Protein AF-A0A2W0CCT9-F1 (afdb_monomer)

Foldseek 3Di:
DDDDDDDDDDDDDDDDDDDDDDDDPPPPPPPPPPLQAEEEEEEQPDDPVLVVLLQVLVVVVSHHYDYDYQPDDPPDPDWHAYEYEFELDDVRLVSLVVDPCPALQLHAYEYEDDQVSCQVVFQSFHLYYDPDSDSVSSNVSCVLCVLLQAPDDDQADWGRTWGKKWKALVVDIWIWIWGTDGFFWTKTFTPFFDDGPQKIWMWTDHRVADIDIFIWGWDDDDTRMTITTGPDTDDVRRVVSVVVNSVSRYTDRDPPDD

Structure (mmCIF, N/CA/C/O backbone):
data_AF-A0A2W0CCT9-F1
#
_entry.id   AF-A0A2W0CCT9-F1
#
loop_
_atom_site.group_PDB
_atom_site.id
_atom_site.type_symbol
_atom_site.label_atom_id
_atom_site.label_alt_id
_atom_site.label_comp_id
_atom_site.label_asym_id
_atom_site.label_entity_id
_atom_site.label_seq_id
_atom_site.pdbx_PDB_ins_code
_atom_site.Cartn_x
_atom_site.Cartn_y
_atom_site.Cartn_z
_atom_site.occupancy
_atom_site.B_iso_or_equiv
_atom_site.auth_seq_id
_atom_site.auth_comp_id
_atom_site.auth_asym_id
_atom_site.auth_atom_id
_atom_site.pdbx_PDB_model_num
ATOM 1 N N . MET A 1 1 ? -25.821 3.877 -100.360 1.00 41.72 1 MET A N 1
ATOM 2 C CA . MET A 1 1 ? -24.671 3.327 -101.113 1.00 41.72 1 MET A CA 1
ATOM 3 C C . MET A 1 1 ? -23.953 4.491 -101.774 1.00 41.72 1 MET A C 1
ATOM 5 O O . MET A 1 1 ? -24.643 5.348 -102.305 1.00 41.72 1 MET A O 1
ATOM 9 N N . GLY A 1 2 ? -22.617 4.510 -101.717 1.00 27.28 2 GLY A N 1
ATOM 10 C CA . GLY A 1 2 ? -21.763 5.640 -102.124 1.00 27.28 2 GLY A CA 1
ATOM 11 C C . GLY A 1 2 ? -21.651 6.691 -101.015 1.00 27.28 2 GLY A C 1
ATOM 12 O O . GLY A 1 2 ? -22.621 6.906 -100.301 1.00 27.28 2 GLY A O 1
ATOM 13 N N . THR A 1 3 ? -20.531 7.355 -100.744 1.00 28.39 3 THR A N 1
ATOM 14 C CA . THR A 1 3 ? -19.230 7.505 -101.418 1.00 28.39 3 THR A CA 1
ATOM 15 C C . THR A 1 3 ? -18.382 8.402 -100.502 1.00 28.39 3 THR A C 1
ATOM 17 O O . THR A 1 3 ? -18.964 9.314 -99.929 1.00 28.39 3 THR A O 1
ATOM 20 N N . GLN A 1 4 ? -17.048 8.213 -100.501 1.00 30.55 4 GLN A N 1
ATOM 21 C CA . GLN A 1 4 ? -16.017 9.281 -100.443 1.00 30.55 4 GLN A CA 1
ATOM 22 C C . GLN A 1 4 ? -15.969 10.200 -99.195 1.00 30.55 4 GLN A C 1
ATOM 24 O O . GLN A 1 4 ? -16.935 10.360 -98.474 1.00 30.55 4 GLN A O 1
ATOM 29 N N . SER A 1 5 ? -14.908 10.928 -98.857 1.00 31.14 5 SER A N 1
ATOM 30 C CA . SER A 1 5 ? -13.462 10.942 -99.116 1.00 31.14 5 SER A CA 1
ATOM 31 C C . SER A 1 5 ? -12.925 12.177 -98.372 1.00 31.14 5 SER A C 1
ATOM 33 O O . SER A 1 5 ? -13.652 13.155 -98.249 1.00 31.14 5 SER A O 1
ATOM 35 N N . ASN A 1 6 ? -11.639 12.155 -98.023 1.00 29.86 6 ASN A N 1
ATOM 36 C CA . ASN A 1 6 ? -10.726 13.305 -97.950 1.00 29.86 6 ASN A CA 1
ATOM 37 C C . ASN A 1 6 ? -11.008 14.476 -96.985 1.00 29.86 6 ASN A C 1
ATOM 39 O O . ASN A 1 6 ? -11.840 15.334 -97.234 1.00 29.86 6 ASN A O 1
ATOM 43 N N . GLY A 1 7 ? -10.073 14.634 -96.042 1.00 26.25 7 GLY A N 1
ATOM 44 C CA . GLY A 1 7 ? -8.970 15.575 -96.268 1.00 26.25 7 GLY A CA 1
ATOM 45 C C . GLY A 1 7 ? -9.044 16.929 -95.557 1.00 26.25 7 GLY A C 1
ATOM 46 O O . GLY A 1 7 ? -9.970 17.700 -95.760 1.00 26.25 7 GLY A O 1
ATOM 47 N N . GLY A 1 8 ? -7.950 17.263 -94.865 1.00 26.72 8 GLY A N 1
ATOM 48 C CA . GLY A 1 8 ? -7.387 18.612 -94.929 1.00 26.72 8 GLY A CA 1
ATOM 49 C C . GLY A 1 8 ? -7.412 19.466 -93.658 1.00 26.72 8 GLY A C 1
ATOM 50 O O . GLY A 1 8 ? -8.433 20.025 -93.290 1.00 26.72 8 GLY A O 1
ATOM 51 N N . SER A 1 9 ? -6.195 19.728 -93.171 1.00 29.77 9 SER A N 1
ATOM 52 C CA . SER A 1 9 ? -5.654 21.082 -92.960 1.00 29.77 9 SER A CA 1
ATOM 53 C C . SER A 1 9 ? -5.557 21.655 -91.533 1.00 29.77 9 SER A C 1
ATOM 55 O O . SER A 1 9 ? -6.524 22.086 -90.921 1.00 29.77 9 SER A O 1
ATOM 57 N N . THR A 1 10 ? -4.284 21.783 -91.131 1.00 29.81 10 THR A N 1
ATOM 58 C CA . THR A 1 10 ? -3.601 22.962 -90.552 1.00 29.81 10 THR A CA 1
ATOM 59 C C . THR A 1 10 ? -3.922 23.492 -89.148 1.00 29.81 10 THR A C 1
ATOM 61 O O . THR A 1 10 ? -4.954 24.097 -88.906 1.00 29.81 10 THR A O 1
ATOM 64 N N . ALA A 1 11 ? -2.840 23.464 -88.357 1.00 31.58 11 ALA A N 1
ATOM 65 C CA . ALA A 1 11 ? -2.217 24.593 -87.653 1.00 31.58 11 ALA A CA 1
ATOM 66 C C . ALA A 1 11 ? -2.769 25.057 -86.290 1.00 31.58 11 ALA A C 1
ATOM 68 O O . ALA A 1 11 ? -3.822 25.664 -86.190 1.00 31.58 11 ALA A O 1
ATOM 69 N N . ALA A 1 12 ? -1.882 24.874 -85.301 1.00 29.95 12 ALA A N 1
ATOM 70 C CA . ALA A 1 12 ? -1.351 25.880 -84.373 1.00 29.95 12 ALA A CA 1
ATOM 71 C C . ALA A 1 12 ? -2.287 26.596 -83.383 1.00 29.95 12 ALA A C 1
ATOM 73 O O . ALA A 1 12 ? -3.308 27.165 -83.741 1.00 29.95 12 ALA A O 1
ATOM 74 N N . GLY A 1 13 ? -1.786 26.736 -82.151 1.00 27.78 13 GLY A N 1
ATOM 75 C CA . GLY A 1 13 ? -2.093 27.901 -81.319 1.00 27.78 13 GLY A CA 1
ATOM 76 C C . GLY A 1 13 ? -2.627 27.577 -79.932 1.00 27.78 13 GLY A C 1
ATOM 77 O O . GLY A 1 13 ? -3.817 27.392 -79.728 1.00 27.78 13 GLY A O 1
ATOM 78 N N . THR A 1 14 ? -1.706 27.561 -78.979 1.00 31.95 14 THR A N 1
ATOM 79 C CA . THR A 1 14 ? -1.858 27.530 -77.521 1.00 31.95 14 THR A CA 1
ATOM 80 C C . THR A 1 14 ? -2.908 28.510 -76.975 1.00 31.95 14 THR A C 1
ATOM 82 O O . THR A 1 14 ? -2.862 29.685 -77.319 1.00 31.95 14 THR A O 1
ATOM 85 N N . SER A 1 15 ? -3.750 28.076 -76.027 1.00 30.11 15 SER A N 1
ATOM 86 C CA . SER A 1 15 ? -4.144 28.862 -74.838 1.00 30.11 15 SER A CA 1
ATOM 87 C C . SER A 1 15 ? -4.929 27.999 -73.837 1.00 30.11 15 SER A C 1
ATOM 89 O O . SER A 1 15 ? -5.525 26.989 -74.192 1.00 30.11 15 SER A O 1
ATOM 91 N N . VAL A 1 16 ? -4.852 28.376 -72.567 1.00 33.84 16 VAL A N 1
ATOM 92 C CA . VAL A 1 16 ? -4.906 27.532 -71.368 1.00 33.84 16 VAL A CA 1
ATOM 93 C C . VAL A 1 16 ? -6.216 27.709 -70.577 1.00 33.84 16 VAL A C 1
ATOM 95 O O . VAL A 1 16 ? -6.624 28.839 -70.337 1.00 33.84 16 VAL A O 1
ATOM 98 N N . GLN A 1 17 ? -6.745 26.566 -70.088 1.00 35.22 17 GLN A N 1
ATOM 99 C CA . GLN A 1 17 ? -7.669 26.320 -68.946 1.00 35.22 17 GLN A CA 1
ATOM 100 C C . GLN A 1 17 ? -9.139 26.796 -69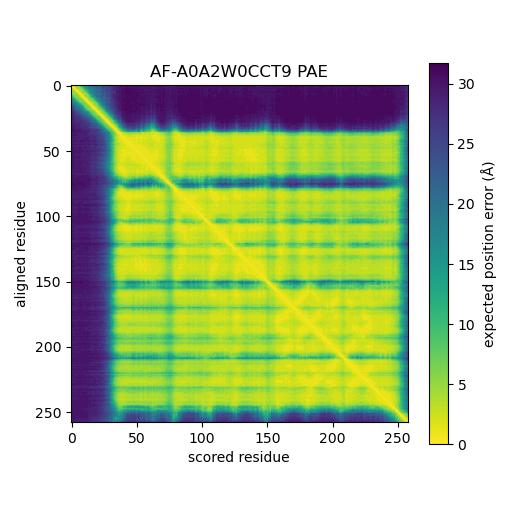.055 1.00 35.22 17 GLN A C 1
ATOM 102 O O . GLN A 1 17 ? -9.383 27.818 -69.685 1.00 35.22 17 GLN A O 1
ATOM 107 N N . PRO A 1 18 ? -10.135 26.094 -68.436 1.00 39.34 18 PRO A N 1
ATOM 108 C CA . PRO A 1 18 ? -10.059 25.544 -67.070 1.00 39.34 18 PRO A CA 1
ATOM 109 C C . PRO A 1 18 ? -10.809 24.221 -66.744 1.00 39.34 18 PRO A C 1
ATOM 111 O O . PRO A 1 18 ? -11.663 23.731 -67.473 1.00 39.34 18 PRO A O 1
ATOM 114 N N . THR A 1 19 ? -10.498 23.714 -65.541 1.00 39.53 19 THR A N 1
ATOM 115 C CA . THR A 1 19 ? -11.367 22.967 -64.601 1.00 39.53 19 THR A CA 1
ATOM 116 C C . THR A 1 19 ? -11.999 21.640 -65.038 1.00 39.53 19 THR A C 1
ATOM 118 O O . THR A 1 19 ? -13.067 21.601 -65.639 1.00 39.53 19 THR A O 1
ATOM 121 N N . GLY A 1 20 ? -11.420 20.542 -64.546 1.00 28.44 20 GLY A N 1
ATOM 122 C CA . GLY A 1 20 ? -12.058 19.229 -64.474 1.00 28.44 20 GLY A CA 1
ATOM 123 C C . GLY A 1 20 ? -11.521 18.440 -63.282 1.00 28.44 20 GLY A C 1
ATOM 124 O O . GLY A 1 20 ? -10.317 18.237 -63.169 1.00 28.44 20 GLY A O 1
ATOM 125 N N . ARG A 1 21 ? -12.429 18.060 -62.378 1.00 38.72 21 ARG A N 1
ATOM 126 C CA . ARG A 1 21 ? -12.239 17.131 -61.254 1.00 38.72 21 ARG A CA 1
ATOM 127 C C . ARG A 1 21 ? -11.438 15.892 -61.662 1.00 38.72 21 ARG A C 1
ATOM 129 O O . ARG A 1 21 ? -11.669 15.369 -62.743 1.00 38.72 21 ARG A O 1
ATOM 136 N N . ASN A 1 22 ? -10.626 15.381 -60.740 1.00 29.86 22 ASN A N 1
ATOM 137 C CA . ASN A 1 22 ? -10.545 13.943 -60.485 1.00 29.86 22 ASN A CA 1
ATOM 138 C C . ASN A 1 22 ? -10.036 13.692 -59.062 1.00 29.86 22 ASN A C 1
ATOM 140 O O . ASN A 1 22 ? -8.868 13.895 -58.740 1.00 29.86 22 ASN A O 1
ATOM 144 N N . ASP A 1 23 ? -10.988 13.325 -58.212 1.00 39.19 23 ASP A N 1
ATOM 145 C CA . ASP A 1 23 ? -10.930 12.251 -57.230 1.00 39.19 23 ASP A CA 1
ATOM 146 C C . ASP A 1 23 ? -9.535 11.734 -56.865 1.00 39.19 23 ASP A C 1
ATOM 148 O O . ASP A 1 23 ? -8.929 10.909 -57.544 1.00 39.19 23 ASP A O 1
ATOM 152 N N . THR A 1 24 ? -9.090 12.121 -55.679 1.00 33.41 24 THR A N 1
ATOM 153 C CA . THR A 1 24 ? -8.376 11.189 -54.813 1.00 33.41 24 THR A CA 1
ATOM 154 C C . THR A 1 24 ? -8.971 11.325 -53.423 1.00 33.41 24 THR A C 1
ATOM 156 O O . THR A 1 24 ? -8.669 12.247 -52.668 1.00 33.41 24 THR A O 1
ATOM 159 N N . HIS A 1 25 ? -9.865 10.386 -53.105 1.00 35.91 25 HIS A N 1
ATOM 160 C CA . HIS A 1 25 ? -10.171 9.989 -51.737 1.00 35.91 25 HIS A CA 1
ATOM 161 C C . HIS A 1 25 ? -8.862 9.571 -51.056 1.00 35.91 25 HIS A C 1
ATOM 163 O O . HIS A 1 25 ? -8.513 8.395 -51.006 1.00 35.91 25 HIS A O 1
ATOM 169 N N . SER A 1 26 ? -8.112 10.543 -50.545 1.00 33.62 26 SER A N 1
ATOM 170 C CA . SER A 1 26 ? -7.080 10.282 -49.557 1.00 33.62 26 SER A CA 1
ATOM 171 C C . SER A 1 26 ? -7.778 10.322 -48.209 1.00 33.62 26 SER A C 1
ATOM 173 O O . SER A 1 26 ? -7.896 11.366 -47.567 1.00 33.62 26 SER A O 1
ATOM 175 N N . SER A 1 27 ? -8.337 9.174 -47.830 1.00 34.44 27 SER A N 1
ATOM 176 C CA . SER A 1 27 ? -8.779 8.891 -46.471 1.00 34.44 27 SER A CA 1
ATOM 177 C C . SER A 1 27 ? -7.545 8.915 -45.574 1.00 34.44 27 SER A C 1
ATOM 179 O O . SER A 1 27 ? -6.988 7.876 -45.224 1.00 34.44 27 SER A O 1
ATOM 181 N N . ALA A 1 28 ? -7.079 10.115 -45.237 1.00 35.50 28 ALA A N 1
ATOM 182 C CA . ALA A 1 28 ? -6.165 10.313 -44.137 1.00 35.50 28 ALA A CA 1
ATOM 183 C C . ALA A 1 28 ? -6.929 9.892 -42.883 1.00 35.50 28 ALA A C 1
ATOM 185 O O . ALA A 1 28 ? -7.745 10.640 -42.344 1.00 35.50 28 ALA A O 1
ATOM 186 N N . LEU A 1 29 ? -6.699 8.649 -42.460 1.00 35.94 29 LEU A N 1
ATOM 187 C CA . LEU A 1 29 ? -6.908 8.229 -41.088 1.00 35.94 29 LEU A CA 1
ATOM 188 C C . LEU A 1 29 ? -6.152 9.241 -40.230 1.00 35.94 29 LEU A C 1
ATOM 190 O O . LEU A 1 29 ? -4.932 9.172 -40.089 1.00 35.94 29 LEU A O 1
ATOM 194 N N . ILE A 1 30 ? -6.883 10.217 -39.699 1.00 40.09 30 ILE A N 1
ATOM 195 C CA . ILE A 1 30 ? -6.450 10.980 -38.543 1.00 40.09 30 ILE A CA 1
ATOM 196 C C . ILE A 1 30 ? -6.359 9.923 -37.448 1.00 40.09 30 ILE A C 1
ATOM 198 O O . ILE A 1 30 ? -7.351 9.580 -36.812 1.00 40.09 30 ILE A O 1
ATOM 202 N N . ALA A 1 31 ? -5.182 9.314 -37.311 1.00 37.91 31 ALA A N 1
ATOM 203 C CA . ALA A 1 31 ? -4.853 8.542 -36.138 1.00 37.91 31 ALA A CA 1
ATOM 204 C C . ALA A 1 31 ? -4.967 9.531 -34.981 1.00 37.91 31 ALA A C 1
ATOM 206 O O . ALA A 1 31 ? -4.109 10.400 -34.814 1.00 37.91 31 ALA A O 1
ATOM 207 N N . GLU A 1 32 ? -6.072 9.456 -34.238 1.00 37.91 32 GLU A N 1
ATOM 208 C CA . GLU A 1 32 ? -6.166 10.089 -32.935 1.00 37.91 32 GLU A CA 1
ATOM 209 C C . GLU A 1 32 ? -4.923 9.653 -32.171 1.00 37.91 32 GLU A C 1
ATOM 211 O O . GLU A 1 32 ? -4.734 8.473 -31.861 1.00 37.91 32 GLU A O 1
ATOM 216 N N . LYS A 1 33 ? -4.017 10.603 -31.948 1.00 38.56 33 LYS A N 1
ATOM 217 C CA . LYS A 1 33 ? -2.829 10.392 -31.143 1.00 38.56 33 LYS A CA 1
ATOM 218 C C . LYS A 1 33 ? -3.345 10.164 -29.727 1.00 38.56 33 LYS A C 1
ATOM 220 O O . LYS A 1 33 ? -3.569 11.117 -28.990 1.00 38.56 33 LYS A O 1
ATOM 225 N N . LYS A 1 34 ? -3.640 8.908 -29.381 1.00 45.41 34 LYS A N 1
ATOM 226 C CA . LYS A 1 34 ? -3.945 8.526 -28.005 1.00 45.41 34 LYS A CA 1
ATOM 227 C C . LYS A 1 34 ? -2.730 8.939 -27.188 1.00 45.41 34 LYS A C 1
ATOM 229 O O . LYS A 1 34 ? -1.640 8.403 -27.397 1.00 45.41 34 LYS A O 1
ATOM 234 N N . ASP A 1 35 ? -2.906 9.922 -26.315 1.00 60.22 35 ASP A N 1
ATOM 235 C CA . ASP A 1 35 ? -1.921 10.239 -25.292 1.00 60.22 35 ASP A CA 1
ATOM 236 C C . ASP A 1 35 ? -1.803 9.005 -24.399 1.00 60.22 35 ASP A C 1
ATOM 238 O O . ASP A 1 35 ? -2.659 8.726 -23.560 1.00 60.22 35 ASP A O 1
ATOM 242 N N . HIS A 1 36 ? -0.770 8.204 -24.649 1.00 66.56 36 HIS A N 1
ATOM 243 C CA . HIS A 1 36 ? -0.440 7.072 -23.802 1.00 66.56 36 HIS A CA 1
ATOM 244 C C . HIS A 1 36 ? 0.368 7.609 -22.629 1.00 66.56 36 HIS A C 1
ATOM 246 O O . HIS A 1 36 ? 1.415 8.235 -22.816 1.00 66.56 36 HIS A O 1
ATOM 252 N N . GLN A 1 37 ? -0.103 7.345 -21.413 1.00 79.75 37 GLN A N 1
ATOM 253 C CA . GLN A 1 37 ? 0.709 7.570 -20.227 1.00 79.75 37 GLN A CA 1
ATOM 254 C C . GLN A 1 37 ? 1.931 6.649 -20.300 1.00 79.75 37 GLN A C 1
ATOM 256 O O . GLN A 1 37 ? 1.802 5.465 -20.612 1.00 79.75 37 GLN A O 1
ATOM 261 N N . GLN A 1 38 ? 3.116 7.190 -20.026 1.00 85.88 38 GLN A N 1
ATOM 262 C CA . GLN A 1 38 ? 4.355 6.417 -20.020 1.00 85.88 38 GLN A CA 1
ATOM 263 C C . GLN A 1 38 ? 4.763 6.076 -18.589 1.00 85.88 38 GLN A C 1
ATOM 265 O O . GLN A 1 38 ? 4.704 6.919 -17.688 1.00 85.88 38 GLN A O 1
ATOM 270 N N . LEU A 1 39 ? 5.199 4.836 -18.388 1.00 89.12 39 LEU A N 1
ATOM 271 C CA . LEU A 1 39 ? 5.645 4.314 -17.105 1.00 89.12 39 LEU A CA 1
ATOM 272 C C . LEU A 1 39 ? 7.009 3.646 -17.265 1.00 89.12 39 LEU A C 1
ATOM 274 O O . LEU A 1 39 ? 7.214 2.801 -18.132 1.00 89.12 39 LEU A O 1
ATOM 278 N N . LYS A 1 40 ? 7.950 4.024 -16.403 1.00 91.31 40 LYS A N 1
ATOM 279 C CA . LYS A 1 40 ? 9.278 3.419 -16.323 1.00 91.31 40 LYS A CA 1
ATOM 280 C C . LYS A 1 40 ? 9.297 2.402 -15.199 1.00 91.31 40 LYS A C 1
ATOM 282 O O . LYS A 1 40 ? 9.135 2.777 -14.040 1.00 91.31 40 LYS A O 1
ATOM 287 N N . LEU A 1 41 ? 9.453 1.129 -15.547 1.00 94.19 41 LEU A N 1
ATOM 288 C CA . LEU A 1 41 ? 9.426 0.013 -14.611 1.00 94.19 41 LEU A CA 1
ATOM 289 C C . LEU A 1 41 ? 10.837 -0.505 -14.358 1.00 94.19 41 LEU A C 1
ATOM 291 O O . LEU A 1 41 ? 11.536 -0.908 -15.282 1.00 94.19 41 LEU A O 1
ATOM 295 N N . VAL A 1 42 ? 11.223 -0.567 -13.090 1.00 94.94 42 VAL A N 1
ATOM 296 C CA . VAL A 1 42 ? 12.516 -1.117 -12.670 1.00 94.94 42 VAL A CA 1
ATOM 297 C C . VAL A 1 42 ? 12.277 -2.340 -11.802 1.00 94.94 42 VAL A C 1
ATOM 299 O O . VAL A 1 42 ? 11.519 -2.279 -10.834 1.00 94.94 42 VAL A O 1
ATOM 302 N N . GLY A 1 43 ? 12.943 -3.443 -12.129 1.00 96.31 43 GLY A N 1
ATOM 303 C CA . GLY A 1 43 ? 12.988 -4.631 -11.282 1.00 96.31 43 GLY A CA 1
ATOM 304 C C . GLY A 1 43 ? 14.254 -4.667 -10.440 1.00 96.31 43 GLY A C 1
ATOM 305 O O . GLY A 1 43 ? 15.348 -4.616 -10.996 1.00 96.31 43 GLY A O 1
ATOM 306 N N . ILE A 1 44 ? 14.125 -4.788 -9.120 1.00 96.12 44 ILE A N 1
ATOM 307 C CA . ILE A 1 44 ? 15.260 -4.978 -8.208 1.00 96.12 44 ILE A CA 1
ATOM 308 C C . ILE A 1 44 ? 15.170 -6.378 -7.617 1.00 96.12 44 ILE A C 1
ATOM 310 O O . ILE A 1 44 ? 14.278 -6.648 -6.811 1.00 96.12 44 ILE A O 1
ATOM 314 N N . ASP A 1 45 ? 16.109 -7.237 -8.019 1.00 95.75 45 ASP A N 1
ATOM 315 C CA . ASP A 1 45 ? 16.116 -8.662 -7.663 1.00 95.75 45 ASP A CA 1
ATOM 316 C C . ASP A 1 45 ? 14.828 -9.383 -8.110 1.00 95.75 45 ASP A C 1
ATOM 318 O O . ASP A 1 45 ? 14.278 -10.233 -7.418 1.00 95.75 45 ASP A O 1
ATOM 322 N N . ILE A 1 46 ? 14.315 -8.987 -9.280 1.00 96.62 46 ILE A N 1
ATOM 323 C CA . ILE A 1 46 ? 13.112 -9.537 -9.909 1.00 96.62 46 ILE A CA 1
ATOM 324 C C . ILE A 1 46 ? 13.484 -10.116 -11.271 1.00 96.62 46 ILE A C 1
ATOM 326 O O . ILE A 1 46 ? 14.212 -9.492 -12.046 1.00 96.62 46 ILE A O 1
ATOM 330 N N . ALA A 1 47 ? 12.957 -11.301 -11.573 1.00 95.69 47 ALA A N 1
ATOM 331 C CA . ALA A 1 47 ? 13.186 -11.974 -12.841 1.00 95.69 47 ALA A CA 1
ATOM 332 C C . ALA A 1 47 ? 12.564 -11.205 -14.027 1.00 95.69 47 ALA A C 1
ATOM 334 O O . ALA A 1 47 ? 11.518 -10.560 -13.918 1.00 95.69 47 ALA A O 1
ATOM 335 N N . ALA A 1 48 ? 13.234 -11.245 -15.182 1.00 95.56 48 ALA A N 1
ATOM 336 C CA . ALA A 1 48 ? 12.858 -10.440 -16.346 1.00 95.56 48 ALA A CA 1
ATOM 337 C C . ALA A 1 48 ? 11.493 -10.828 -16.945 1.00 95.56 48 ALA A C 1
ATOM 339 O O . ALA A 1 48 ? 10.796 -9.982 -17.498 1.00 95.56 48 ALA A O 1
ATOM 340 N N . ASP A 1 49 ? 11.107 -12.097 -16.840 1.00 96.62 49 ASP A N 1
ATOM 341 C CA . ASP A 1 49 ? 9.792 -12.611 -17.226 1.00 96.62 49 ASP A CA 1
ATOM 342 C C . ASP A 1 49 ? 8.662 -11.991 -16.393 1.00 96.62 49 ASP A C 1
ATOM 344 O O . ASP A 1 49 ? 7.680 -11.515 -16.961 1.00 96.62 49 ASP A O 1
ATOM 348 N N . VAL A 1 50 ? 8.838 -11.876 -15.075 1.00 97.12 50 VAL A N 1
ATOM 349 C CA . VAL A 1 50 ? 7.890 -11.192 -14.183 1.00 97.12 50 VAL A CA 1
ATOM 350 C C . VAL A 1 50 ? 7.712 -9.728 -14.595 1.00 97.12 50 VAL A C 1
ATOM 352 O O . VAL A 1 50 ? 6.584 -9.241 -14.670 1.00 97.12 50 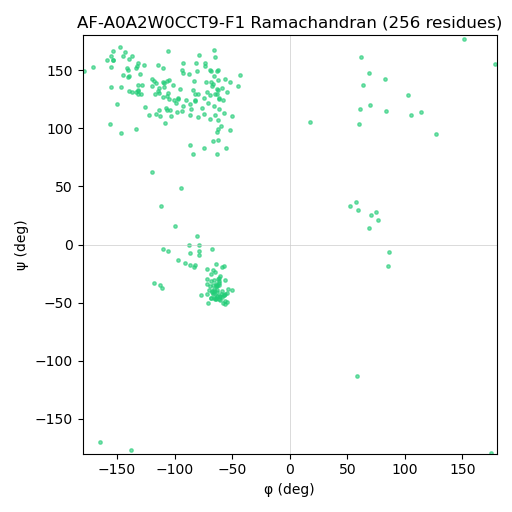VAL A O 1
ATOM 355 N N . LEU A 1 51 ? 8.797 -9.025 -14.938 1.00 97.56 51 LEU A N 1
ATOM 356 C CA . LEU A 1 51 ? 8.716 -7.635 -15.411 1.00 97.56 51 LEU A CA 1
ATOM 357 C C . LEU A 1 51 ? 7.958 -7.506 -16.740 1.00 97.56 51 LEU A C 1
ATOM 359 O O . LEU A 1 51 ? 7.218 -6.540 -16.925 1.00 97.56 51 LEU A O 1
ATOM 363 N N . ARG A 1 52 ? 8.084 -8.484 -17.646 1.00 97.12 52 ARG A N 1
ATOM 364 C CA . ARG A 1 52 ? 7.294 -8.524 -18.890 1.00 97.12 52 ARG A CA 1
ATOM 365 C C . ARG A 1 52 ? 5.805 -8.737 -18.622 1.00 97.12 52 ARG A C 1
ATOM 367 O O . ARG A 1 52 ? 4.983 -8.160 -19.332 1.00 97.12 52 ARG A O 1
ATOM 374 N N . ILE A 1 53 ? 5.452 -9.513 -17.595 1.00 97.38 53 ILE A N 1
ATOM 375 C CA . ILE A 1 53 ? 4.054 -9.674 -17.167 1.00 97.38 53 ILE A CA 1
ATOM 376 C C . ILE A 1 53 ? 3.511 -8.343 -16.633 1.00 97.38 53 ILE A C 1
ATOM 378 O O . ILE A 1 53 ? 2.435 -7.919 -17.048 1.00 97.38 53 ILE A O 1
ATOM 382 N N . PHE A 1 54 ? 4.268 -7.638 -15.783 1.00 97.38 54 PHE A N 1
ATOM 383 C CA . PHE A 1 54 ? 3.901 -6.283 -15.348 1.00 97.38 54 PHE A CA 1
ATOM 384 C C . PHE A 1 54 ? 3.674 -5.344 -16.537 1.00 97.38 54 PHE A C 1
ATOM 386 O O . PHE A 1 54 ? 2.631 -4.694 -16.593 1.00 97.38 54 PHE A O 1
ATOM 393 N N . ALA A 1 55 ? 4.612 -5.302 -17.489 1.00 95.88 55 ALA A N 1
ATOM 394 C CA . ALA A 1 55 ? 4.495 -4.475 -18.689 1.00 95.88 55 ALA A CA 1
ATOM 395 C C . ALA A 1 55 ? 3.213 -4.790 -19.474 1.00 95.88 55 ALA A C 1
ATOM 397 O O . ALA A 1 55 ? 2.396 -3.900 -19.694 1.00 95.88 55 ALA A O 1
ATOM 398 N N . SER A 1 56 ? 2.974 -6.071 -19.767 1.00 95.44 56 SER A N 1
ATOM 399 C CA . SER A 1 56 ? 1.783 -6.527 -20.495 1.00 95.44 56 SER A CA 1
ATOM 400 C C . SER A 1 56 ? 0.480 -6.142 -19.779 1.00 95.44 56 SER A C 1
ATOM 402 O O . SER A 1 56 ? -0.491 -5.723 -20.410 1.00 95.44 56 SER A O 1
ATOM 404 N N . CYS A 1 57 ? 0.436 -6.249 -18.447 1.00 95.56 57 CYS A N 1
ATOM 405 C CA . CYS A 1 57 ? -0.740 -5.872 -17.661 1.00 95.56 57 CYS A CA 1
ATOM 406 C C . CYS A 1 57 ? -0.989 -4.352 -17.640 1.00 95.56 57 CYS A C 1
ATOM 408 O O . CYS A 1 57 ? -2.145 -3.928 -17.658 1.00 95.56 57 CYS A O 1
ATOM 410 N N . PHE A 1 58 ? 0.059 -3.524 -17.626 1.00 93.25 58 PHE A N 1
ATOM 411 C CA . PHE A 1 58 ? -0.071 -2.067 -17.751 1.00 93.25 58 PHE A CA 1
ATOM 412 C C . PHE A 1 58 ? -0.498 -1.639 -19.162 1.00 93.25 58 PHE A C 1
ATOM 414 O O . PHE A 1 58 ? -1.352 -0.764 -19.305 1.00 93.25 58 PHE A O 1
ATOM 421 N N . GLU A 1 59 ? 0.023 -2.286 -20.203 1.00 91.62 59 GLU A N 1
ATOM 422 C CA . GLU A 1 59 ? -0.319 -1.990 -21.600 1.00 91.62 59 GLU A CA 1
ATOM 423 C C . GLU A 1 59 ? -1.800 -2.249 -21.903 1.00 91.62 59 GLU A C 1
ATOM 425 O O . GLU A 1 59 ? -2.432 -1.460 -22.605 1.00 91.62 59 GLU A O 1
ATOM 430 N N . ARG A 1 60 ? -2.413 -3.266 -21.276 1.00 90.56 60 ARG A N 1
ATOM 431 C CA . ARG A 1 60 ? -3.877 -3.486 -21.319 1.00 90.56 60 ARG A CA 1
ATOM 432 C C . ARG A 1 60 ? -4.686 -2.302 -20.777 1.00 90.56 60 ARG A C 1
ATOM 434 O O . ARG A 1 60 ? -5.871 -2.178 -21.078 1.00 90.56 60 ARG A O 1
ATOM 441 N N . ARG A 1 61 ? -4.057 -1.421 -19.994 1.00 85.12 61 ARG A N 1
ATOM 442 C CA . ARG A 1 61 ? -4.625 -0.166 -19.478 1.00 85.12 61 ARG A CA 1
ATOM 443 C C . ARG A 1 61 ? -4.189 1.066 -20.285 1.00 85.12 61 ARG A C 1
ATOM 445 O O . ARG A 1 61 ? -4.388 2.183 -19.821 1.00 85.12 61 ARG A O 1
ATOM 452 N N . ASN A 1 62 ? -3.650 0.878 -21.493 1.00 87.06 62 ASN A N 1
ATOM 453 C CA . ASN A 1 62 ? -3.096 1.924 -22.364 1.00 87.06 62 ASN A CA 1
ATOM 454 C C . ASN A 1 62 ? -1.931 2.710 -21.728 1.00 87.06 62 ASN A C 1
ATOM 456 O O . ASN A 1 62 ? -1.729 3.885 -22.039 1.00 87.06 62 ASN A O 1
ATOM 460 N N . ILE A 1 63 ? -1.167 2.069 -20.837 1.00 88.31 63 ILE A N 1
ATOM 461 C CA . ILE A 1 63 ? 0.049 2.636 -20.249 1.00 88.31 63 ILE A CA 1
ATOM 462 C C . ILE A 1 63 ? 1.245 1.978 -20.932 1.00 88.31 63 ILE A C 1
ATOM 464 O O . ILE A 1 63 ? 1.440 0.771 -20.807 1.00 88.31 63 ILE A O 1
ATOM 468 N N . LEU A 1 64 ? 2.043 2.767 -21.649 1.00 89.88 64 LEU A N 1
ATOM 469 C CA . LEU A 1 64 ? 3.256 2.278 -22.300 1.00 89.88 64 LEU A CA 1
ATOM 470 C C . LEU A 1 64 ? 4.343 2.061 -21.246 1.00 89.88 64 LEU A C 1
ATOM 472 O O . LEU A 1 64 ? 4.671 2.989 -20.502 1.00 89.88 64 LEU A O 1
ATOM 476 N N . VAL A 1 65 ? 4.920 0.859 -21.200 1.00 91.44 65 VAL A N 1
ATOM 477 C CA . VAL A 1 65 ? 5.941 0.511 -20.208 1.00 91.44 65 VAL A CA 1
ATOM 478 C C . VAL A 1 65 ? 7.327 0.438 -20.831 1.00 91.44 65 VAL A C 1
ATOM 480 O O . VAL A 1 65 ? 7.566 -0.292 -21.787 1.00 91.44 65 VAL A O 1
ATOM 483 N N . MET A 1 66 ? 8.271 1.157 -20.232 1.00 91.75 66 MET A N 1
ATOM 484 C CA . MET A 1 66 ? 9.699 1.031 -20.508 1.00 91.75 66 MET A CA 1
ATOM 485 C C . MET A 1 66 ? 10.364 0.324 -19.331 1.00 91.75 66 MET A C 1
ATOM 487 O O . MET A 1 66 ? 10.364 0.847 -18.217 1.00 91.75 66 MET A O 1
ATOM 491 N N . ILE A 1 67 ? 10.912 -0.869 -19.562 1.00 93.19 67 ILE A N 1
ATOM 492 C CA . ILE A 1 67 ? 11.668 -1.594 -18.536 1.00 93.19 67 ILE A CA 1
ATOM 493 C C . ILE A 1 67 ? 13.101 -1.053 -18.513 1.00 93.19 67 ILE A C 1
ATOM 495 O O . ILE A 1 67 ? 13.782 -1.076 -19.535 1.00 93.19 67 ILE A O 1
ATOM 499 N N . GLU A 1 68 ? 13.555 -0.598 -17.349 1.00 90.44 68 GLU A N 1
ATOM 500 C CA . GLU A 1 68 ? 14.897 -0.046 -17.132 1.00 90.44 68 GLU A CA 1
ATOM 501 C C . GLU A 1 68 ? 15.710 -0.934 -16.187 1.00 90.44 68 GLU A C 1
ATOM 503 O O . GLU A 1 68 ? 15.159 -1.640 -15.330 1.00 90.44 68 GLU A O 1
ATOM 508 N N . ARG A 1 69 ? 17.040 -0.877 -16.303 1.00 86.94 69 ARG A N 1
ATOM 509 C CA . ARG A 1 69 ? 17.913 -1.562 -15.347 1.00 86.94 69 ARG A CA 1
ATOM 510 C C . ARG A 1 69 ? 18.071 -0.728 -14.069 1.00 86.94 69 ARG A C 1
ATOM 512 O O . ARG A 1 69 ? 18.052 0.505 -14.112 1.00 86.94 69 ARG A O 1
ATOM 519 N N . PRO A 1 70 ? 18.264 -1.371 -12.905 1.00 82.19 70 PRO A N 1
ATOM 520 C CA . PRO A 1 70 ? 18.633 -0.662 -11.684 1.00 82.19 70 PRO A CA 1
ATOM 521 C C . PRO A 1 70 ? 19.884 0.201 -11.889 1.00 82.19 70 PRO A C 1
ATOM 523 O O . PRO A 1 70 ? 20.889 -0.278 -12.403 1.00 82.19 70 PRO A O 1
ATOM 526 N N . GLY A 1 71 ? 19.826 1.463 -11.461 1.00 71.62 71 GLY A N 1
ATOM 527 C CA . GLY A 1 71 ? 20.951 2.400 -11.559 1.00 71.62 71 GLY A CA 1
ATOM 528 C C . GLY A 1 71 ? 21.064 3.151 -12.888 1.00 71.62 71 GLY A C 1
ATOM 529 O O . GLY A 1 71 ? 21.863 4.078 -12.971 1.00 71.62 71 GLY A O 1
ATOM 530 N N . GLU A 1 72 ? 20.252 2.824 -13.896 1.00 71.00 72 GLU A N 1
ATOM 531 C CA . GLU A 1 72 ? 20.113 3.684 -15.072 1.00 71.00 72 GLU A CA 1
ATOM 532 C C . GLU A 1 72 ? 19.341 4.949 -14.675 1.00 71.00 72 GLU A C 1
ATOM 534 O O . GLU A 1 72 ? 18.214 4.881 -14.169 1.00 71.00 72 GLU A O 1
ATOM 539 N N . GLU A 1 73 ? 19.964 6.113 -14.873 1.00 63.34 73 GLU A N 1
ATOM 540 C CA . GLU A 1 73 ? 19.242 7.376 -14.800 1.00 63.34 73 GLU A CA 1
ATOM 541 C C . GLU A 1 73 ? 18.357 7.529 -16.042 1.00 63.34 73 GLU A C 1
ATOM 543 O O . GLU A 1 73 ? 18.770 7.182 -17.154 1.00 63.34 73 GLU A O 1
ATOM 548 N N . PRO A 1 74 ? 17.130 8.044 -15.881 1.00 59.50 74 PRO A N 1
ATOM 549 C CA . PRO A 1 74 ? 16.217 8.207 -16.995 1.00 59.50 74 PRO A CA 1
ATOM 550 C C . PRO A 1 74 ? 16.810 9.179 -18.029 1.00 59.50 74 PRO A C 1
ATOM 552 O O . PRO A 1 74 ? 16.802 10.386 -17.829 1.00 59.50 74 PRO A O 1
ATOM 555 N N . GLN A 1 75 ? 17.260 8.653 -19.172 1.00 53.78 75 GLN A N 1
ATOM 556 C CA . GLN A 1 75 ? 17.868 9.429 -20.270 1.00 53.78 75 GLN A CA 1
ATOM 557 C C . GLN A 1 75 ? 16.894 10.382 -20.997 1.00 53.78 75 GLN A C 1
ATOM 559 O O . GLN A 1 75 ? 17.303 11.107 -21.900 1.00 53.78 75 GLN A O 1
ATOM 564 N N . GLN A 1 76 ? 15.601 10.378 -20.653 1.00 54.00 76 GLN A N 1
ATOM 565 C CA . GLN A 1 76 ? 14.570 11.130 -21.372 1.00 54.00 76 GLN A CA 1
ATOM 566 C C . GLN A 1 76 ? 14.028 12.308 -20.560 1.00 54.00 76 GLN A C 1
ATOM 568 O O . GLN A 1 76 ? 13.500 12.126 -19.463 1.00 54.00 76 GLN A O 1
ATOM 573 N N . ASN A 1 77 ? 14.060 13.489 -21.185 1.00 50.78 77 ASN A N 1
ATOM 574 C CA . ASN A 1 77 ? 13.271 14.661 -20.813 1.00 50.78 77 ASN A CA 1
ATOM 575 C C . ASN A 1 77 ? 11.809 14.435 -21.239 1.00 50.78 77 ASN A C 1
ATOM 577 O O . ASN A 1 77 ? 11.396 14.842 -22.322 1.00 50.78 77 ASN A O 1
ATOM 581 N N . GLY A 1 78 ? 11.040 13.738 -20.408 1.00 56.31 78 GLY A N 1
ATOM 582 C CA . GLY A 1 78 ? 9.604 13.534 -20.584 1.00 56.31 78 GLY A CA 1
ATOM 583 C C . GLY A 1 78 ? 8.941 13.245 -19.242 1.00 56.31 78 GLY A C 1
ATOM 584 O O . GLY A 1 78 ? 9.592 12.751 -18.322 1.00 56.31 78 GLY A O 1
ATOM 585 N N . GLU A 1 79 ? 7.658 13.569 -19.106 1.00 67.19 79 GLU A N 1
ATOM 586 C CA . GLU A 1 79 ? 6.910 13.254 -17.892 1.00 67.19 79 GLU A CA 1
ATOM 587 C C . GLU A 1 79 ? 6.481 11.776 -17.899 1.00 67.19 79 GLU A C 1
ATOM 589 O O . GLU A 1 79 ? 5.627 11.365 -18.684 1.00 67.19 79 GLU A O 1
ATOM 594 N N . PHE A 1 80 ? 7.087 10.960 -17.034 1.00 78.31 80 PHE A N 1
ATOM 595 C CA . PHE A 1 80 ? 6.767 9.538 -16.865 1.00 78.31 80 PHE A CA 1
ATOM 596 C C . PHE A 1 80 ? 6.460 9.212 -15.403 1.00 78.31 80 PHE A C 1
ATOM 598 O O . PHE A 1 80 ? 6.974 9.843 -14.477 1.00 78.31 80 PHE A O 1
ATOM 605 N N . VAL A 1 81 ? 5.672 8.160 -15.184 1.00 84.50 81 VAL A N 1
ATOM 606 C CA . VAL A 1 81 ? 5.517 7.564 -13.852 1.00 84.50 81 VAL A CA 1
ATOM 607 C C . VAL A 1 81 ? 6.722 6.668 -13.579 1.00 84.50 81 VAL A C 1
ATOM 609 O O . VAL A 1 81 ? 7.031 5.792 -14.384 1.00 84.50 81 VAL A O 1
ATOM 612 N N . SER A 1 82 ? 7.383 6.828 -12.433 1.00 89.50 82 SER A N 1
ATOM 613 C CA . SER A 1 82 ? 8.354 5.831 -11.965 1.00 89.50 82 SER A CA 1
ATOM 614 C C . SER A 1 82 ? 7.631 4.691 -11.252 1.00 89.50 82 SER A C 1
ATOM 616 O O . SER A 1 82 ? 6.844 4.936 -10.339 1.00 89.50 82 SER A O 1
ATOM 618 N N . ALA A 1 83 ? 7.923 3.449 -11.623 1.00 93.56 83 ALA A N 1
ATOM 619 C CA . ALA A 1 83 ? 7.430 2.256 -10.952 1.00 93.56 83 ALA A CA 1
ATOM 620 C C . ALA A 1 83 ? 8.571 1.284 -10.632 1.00 93.56 83 ALA A C 1
ATOM 622 O O . ALA A 1 83 ? 9.533 1.152 -11.388 1.00 93.56 83 ALA A O 1
ATOM 623 N N . CYS A 1 84 ? 8.452 0.572 -9.517 1.00 95.44 84 CYS A N 1
ATOM 624 C CA . CYS A 1 84 ? 9.408 -0.442 -9.106 1.00 95.44 84 CYS A CA 1
ATOM 625 C C . CYS A 1 84 ? 8.698 -1.727 -8.696 1.00 95.44 84 CYS A C 1
ATOM 627 O O . CYS A 1 84 ? 7.768 -1.691 -7.892 1.00 95.44 84 CYS A O 1
ATOM 629 N N . ALA A 1 85 ? 9.177 -2.854 -9.212 1.00 97.25 85 ALA A N 1
ATOM 630 C CA . ALA A 1 85 ? 8.962 -4.162 -8.616 1.00 97.25 85 ALA A CA 1
ATOM 631 C C . ALA A 1 85 ? 10.220 -4.523 -7.815 1.00 97.25 85 ALA A C 1
ATOM 633 O O . ALA A 1 85 ? 11.323 -4.546 -8.363 1.00 97.25 85 ALA A O 1
ATOM 634 N N . VAL A 1 86 ? 10.071 -4.772 -6.517 1.00 96.62 86 VAL A N 1
ATOM 635 C CA . VAL A 1 86 ? 11.199 -4.995 -5.601 1.00 96.62 86 VAL A CA 1
ATOM 636 C C . VAL A 1 86 ? 10.965 -6.239 -4.757 1.00 96.62 86 VAL A C 1
ATOM 638 O O . VAL A 1 86 ? 9.914 -6.383 -4.129 1.00 96.62 86 VAL A O 1
ATOM 641 N N . ALA A 1 87 ? 11.952 -7.134 -4.716 1.00 97.00 87 ALA A N 1
ATOM 642 C CA . ALA A 1 87 ? 11.920 -8.263 -3.796 1.00 97.00 87 ALA A CA 1
ATOM 643 C C . ALA A 1 87 ? 12.044 -7.770 -2.345 1.00 97.00 87 ALA A C 1
ATOM 645 O O . ALA A 1 87 ? 12.873 -6.916 -2.027 1.00 97.00 87 ALA A O 1
ATOM 646 N N . ILE A 1 88 ? 11.243 -8.311 -1.428 1.00 96.06 88 ILE A N 1
ATOM 647 C CA . ILE A 1 88 ? 11.302 -7.926 -0.013 1.00 96.06 88 ILE A CA 1
ATOM 648 C C . ILE A 1 88 ? 12.402 -8.726 0.695 1.00 96.06 88 ILE A C 1
ATOM 650 O O . ILE A 1 88 ? 12.157 -9.695 1.415 1.00 96.06 88 ILE A O 1
ATOM 654 N N . ASN A 1 89 ? 13.643 -8.302 0.472 1.00 95.19 89 ASN A N 1
ATOM 655 C CA . ASN A 1 89 ? 14.837 -8.796 1.150 1.00 95.19 89 ASN A CA 1
ATOM 656 C C . ASN A 1 89 ? 15.837 -7.654 1.400 1.00 95.19 89 ASN A C 1
ATOM 658 O O . ASN A 1 89 ? 15.707 -6.567 0.838 1.00 95.19 89 ASN A O 1
ATOM 662 N N . SER A 1 90 ? 16.835 -7.887 2.258 1.00 93.94 90 SER A N 1
ATOM 663 C CA . SER A 1 90 ? 17.766 -6.842 2.708 1.00 93.94 90 SER A CA 1
ATOM 664 C C . SER A 1 90 ? 18.502 -6.143 1.563 1.00 93.94 90 SER A C 1
ATOM 666 O O . SER A 1 90 ? 18.607 -4.917 1.573 1.00 93.94 90 SER A O 1
ATOM 668 N N . ASN A 1 91 ? 18.986 -6.902 0.576 1.00 93.50 91 ASN A N 1
ATOM 669 C CA . ASN A 1 91 ? 19.795 -6.367 -0.521 1.00 93.50 91 ASN A CA 1
ATOM 670 C C . ASN A 1 91 ? 18.937 -5.529 -1.471 1.00 93.50 91 ASN A C 1
ATOM 672 O O . ASN A 1 91 ? 19.255 -4.372 -1.740 1.00 93.50 91 ASN A O 1
ATOM 676 N N . ALA A 1 92 ? 17.804 -6.079 -1.909 1.00 94.56 92 ALA A N 1
ATOM 677 C CA . ALA A 1 92 ? 16.886 -5.398 -2.810 1.00 94.56 92 ALA A CA 1
ATOM 678 C C . ALA A 1 92 ? 16.285 -4.134 -2.173 1.00 94.56 92 ALA A C 1
ATOM 680 O O . ALA A 1 92 ? 16.225 -3.083 -2.811 1.00 94.56 92 ALA A O 1
ATOM 681 N N . VAL A 1 93 ? 15.923 -4.186 -0.886 1.00 93.69 93 VAL A N 1
ATOM 682 C CA . VAL A 1 93 ? 15.428 -3.013 -0.148 1.00 93.69 93 VAL A CA 1
ATOM 683 C C . VAL A 1 93 ? 16.509 -1.939 0.004 1.00 93.69 93 VAL A C 1
ATOM 685 O O . VAL A 1 93 ? 16.193 -0.752 -0.093 1.00 93.69 93 VAL A O 1
ATOM 688 N N . ALA A 1 94 ? 17.771 -2.313 0.229 1.00 92.19 94 ALA A N 1
ATOM 689 C CA . ALA A 1 94 ? 18.870 -1.351 0.297 1.00 92.19 94 ALA A CA 1
ATOM 690 C C . ALA A 1 94 ? 19.073 -0.635 -1.050 1.00 92.19 94 ALA A C 1
ATOM 692 O O . ALA A 1 94 ? 19.115 0.595 -1.082 1.00 92.19 94 ALA A O 1
ATOM 693 N N . SER A 1 95 ? 19.104 -1.386 -2.156 1.00 92.31 95 SER A N 1
ATOM 694 C CA . SER A 1 95 ? 19.183 -0.826 -3.512 1.00 92.31 95 SER A CA 1
ATOM 695 C C . SER A 1 95 ? 17.964 0.020 -3.878 1.00 92.31 95 SER A C 1
ATOM 697 O O . SER A 1 95 ? 18.098 1.027 -4.560 1.00 92.31 95 SER A O 1
ATOM 699 N N . PHE A 1 96 ? 16.768 -0.347 -3.418 1.00 91.88 96 PHE A N 1
ATOM 700 C CA . PHE A 1 96 ? 15.565 0.456 -3.629 1.00 91.88 96 PHE A CA 1
ATOM 701 C C . PHE A 1 96 ? 15.651 1.806 -2.907 1.00 91.88 96 PHE A C 1
ATOM 703 O O . PHE A 1 96 ? 15.385 2.851 -3.498 1.00 91.88 96 PHE A O 1
ATOM 710 N N . LYS A 1 97 ? 16.070 1.803 -1.635 1.00 89.12 97 LYS A N 1
ATOM 711 C CA . LYS A 1 97 ? 16.180 3.024 -0.822 1.00 89.12 97 LYS A CA 1
ATOM 712 C C . LYS A 1 97 ? 17.230 4.007 -1.338 1.00 89.12 97 LYS A C 1
ATOM 714 O O . LYS A 1 97 ? 17.115 5.193 -1.040 1.00 89.12 97 LYS A O 1
ATOM 719 N N . SER A 1 98 ? 18.231 3.547 -2.089 1.00 88.94 98 SER A N 1
ATOM 720 C CA . SER A 1 98 ? 19.230 4.434 -2.691 1.00 88.94 98 SER A CA 1
ATOM 721 C C . SER A 1 98 ? 18.736 5.147 -3.953 1.00 88.94 98 SER A C 1
ATOM 723 O O . SER A 1 98 ? 19.414 6.058 -4.415 1.00 88.94 98 SER A O 1
ATOM 725 N N . MET A 1 99 ? 17.565 4.790 -4.502 1.00 86.81 99 MET A N 1
ATOM 726 C CA . MET A 1 99 ? 17.019 5.405 -5.716 1.00 86.81 99 MET A CA 1
ATOM 727 C C . MET A 1 99 ? 16.199 6.673 -5.403 1.00 86.81 99 MET A C 1
ATOM 729 O O . MET A 1 99 ? 15.074 6.571 -4.898 1.00 86.81 99 MET A O 1
ATOM 733 N N . PRO A 1 100 ? 16.664 7.882 -5.782 1.00 83.19 100 PRO A N 1
ATOM 734 C CA . PRO A 1 100 ? 15.991 9.132 -5.412 1.00 83.19 100 PRO A CA 1
ATOM 735 C C . PRO A 1 100 ? 14.560 9.255 -5.953 1.00 83.19 100 PRO A C 1
ATOM 737 O O . PRO A 1 100 ? 13.698 9.835 -5.288 1.00 83.19 100 P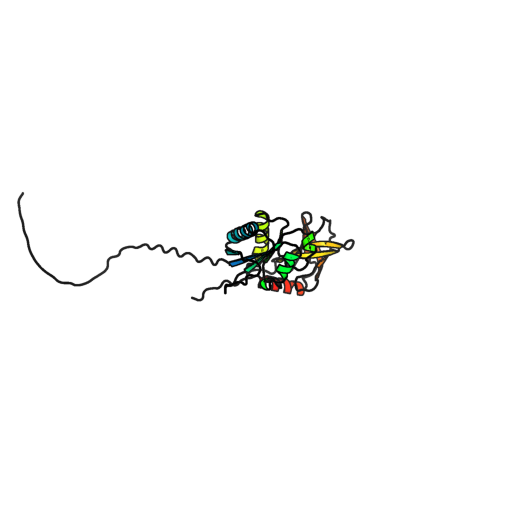RO A O 1
ATOM 740 N N . ARG A 1 101 ? 14.278 8.671 -7.127 1.00 81.56 101 ARG A N 1
ATOM 741 C CA . ARG A 1 101 ? 12.954 8.692 -7.780 1.00 81.56 101 ARG A CA 1
ATOM 742 C C . ARG A 1 101 ? 11.844 7.969 -7.008 1.00 81.56 101 ARG A C 1
ATOM 744 O O . ARG A 1 101 ? 10.677 8.219 -7.273 1.00 81.56 101 ARG A O 1
ATOM 751 N N . PHE A 1 102 ? 12.190 7.119 -6.040 1.00 84.06 102 PHE A N 1
ATOM 752 C CA . PHE A 1 102 ? 11.219 6.439 -5.171 1.00 84.06 102 PHE A CA 1
ATOM 753 C C . PHE A 1 102 ? 11.175 7.016 -3.751 1.00 84.06 102 PHE A C 1
ATOM 755 O O . PHE A 1 102 ? 10.306 6.650 -2.955 1.00 84.06 102 PHE A O 1
ATOM 762 N N . ALA A 1 103 ? 12.066 7.959 -3.428 1.00 76.81 103 ALA A N 1
ATOM 763 C CA . ALA A 1 103 ? 12.042 8.638 -2.141 1.00 76.81 103 ALA A CA 1
ATOM 764 C C . ALA A 1 103 ? 10.732 9.422 -1.961 1.00 76.81 103 ALA A C 1
ATOM 766 O O . ALA A 1 103 ? 10.210 10.023 -2.906 1.00 76.81 103 ALA A O 1
ATOM 767 N N . ASP A 1 104 ? 10.213 9.396 -0.734 1.00 72.62 104 ASP A N 1
ATOM 768 C CA . ASP A 1 104 ? 8.988 10.068 -0.299 1.00 72.62 104 ASP A CA 1
ATOM 769 C C . ASP A 1 104 ? 7.735 9.777 -1.149 1.00 72.62 104 ASP A C 1
ATOM 771 O O . ASP A 1 104 ? 6.861 10.637 -1.304 1.00 72.62 104 ASP A O 1
ATOM 775 N N . GLY A 1 105 ? 7.627 8.562 -1.696 1.00 72.06 105 GLY A N 1
ATOM 776 C CA . GLY A 1 105 ? 6.430 8.117 -2.416 1.00 72.06 105 GLY A CA 1
ATOM 777 C C . GLY A 1 105 ? 6.277 8.715 -3.815 1.00 72.06 105 GLY A C 1
ATOM 778 O O . GLY A 1 105 ? 5.158 8.876 -4.289 1.00 72.06 105 GLY A O 1
ATOM 779 N N . ARG A 1 106 ? 7.388 9.069 -4.473 1.00 75.75 106 ARG A N 1
ATOM 780 C CA . ARG A 1 106 ? 7.415 9.621 -5.843 1.00 75.75 106 ARG A CA 1
ATOM 781 C C . ARG A 1 106 ? 7.298 8.572 -6.962 1.00 75.75 106 ARG A C 1
ATOM 783 O O . ARG A 1 106 ? 7.416 8.913 -8.134 1.00 75.75 106 ARG A O 1
ATOM 790 N N . GLY A 1 107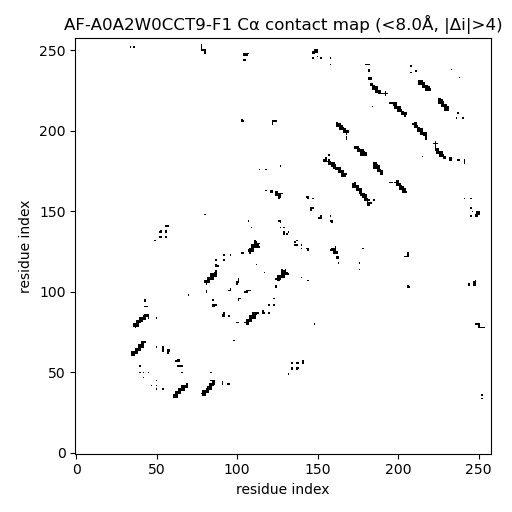 ? 7.036 7.311 -6.621 1.00 86.56 107 GLY A N 1
ATOM 791 C CA . GLY A 1 107 ? 6.799 6.255 -7.599 1.00 86.56 107 GLY A CA 1
ATOM 792 C C . GLY A 1 107 ? 5.932 5.122 -7.060 1.00 86.56 107 GLY A C 1
ATOM 793 O O . GLY A 1 107 ? 5.823 4.930 -5.846 1.00 86.56 107 GLY A O 1
ATOM 794 N N . LEU A 1 108 ? 5.322 4.372 -7.978 1.00 91.69 108 LEU A N 1
ATOM 795 C CA . LEU A 1 108 ? 4.572 3.167 -7.646 1.00 91.69 108 LEU A CA 1
ATOM 796 C C . LEU A 1 108 ? 5.526 2.052 -7.232 1.00 91.69 108 LEU A C 1
ATOM 798 O O . LEU A 1 108 ? 6.479 1.750 -7.942 1.00 91.69 108 LEU A O 1
ATOM 802 N N . THR A 1 109 ? 5.252 1.405 -6.109 1.00 94.62 109 THR A N 1
ATOM 803 C CA . THR A 1 109 ? 6.110 0.341 -5.587 1.00 94.62 109 THR A CA 1
ATOM 804 C C . THR A 1 109 ? 5.307 -0.933 -5.356 1.00 94.62 109 THR A C 1
ATOM 806 O O . THR A 1 109 ? 4.388 -0.973 -4.533 1.00 94.62 109 THR A O 1
ATOM 809 N N . PHE A 1 110 ? 5.687 -1.993 -6.060 1.00 97.25 110 PHE A N 1
ATOM 810 C CA . PHE A 1 110 ? 5.171 -3.346 -5.916 1.00 97.25 110 PHE A CA 1
ATOM 811 C C . PHE A 1 110 ? 6.198 -4.177 -5.148 1.00 97.25 110 PHE A C 1
ATOM 813 O O . PHE A 1 110 ? 7.290 -4.452 -5.642 1.00 97.25 110 PHE A O 1
ATOM 820 N N . GLY A 1 111 ? 5.862 -4.543 -3.915 1.00 97.19 111 GLY A N 1
ATOM 821 C CA . GLY A 1 111 ? 6.691 -5.419 -3.097 1.00 97.19 111 GLY A CA 1
ATOM 822 C C . GLY A 1 111 ? 6.403 -6.877 -3.424 1.00 97.19 111 GLY A C 1
ATOM 823 O O . GLY A 1 111 ? 5.237 -7.256 -3.472 1.00 97.19 111 GLY A O 1
ATOM 824 N N . ILE A 1 112 ? 7.435 -7.691 -3.620 1.00 97.69 112 ILE A N 1
ATOM 825 C CA . ILE A 1 112 ? 7.306 -9.122 -3.914 1.00 97.69 112 ILE A CA 1
ATOM 826 C C . ILE A 1 112 ? 7.937 -9.917 -2.773 1.00 97.69 112 ILE A C 1
ATOM 828 O O . ILE A 1 112 ? 9.146 -9.856 -2.549 1.00 97.69 112 ILE A O 1
ATOM 832 N N . GLY A 1 113 ? 7.109 -10.628 -2.016 1.00 95.62 113 GLY A N 1
ATOM 833 C CA . GLY A 1 113 ? 7.525 -11.382 -0.839 1.00 95.62 113 GLY A CA 1
ATOM 834 C C . GLY A 1 113 ? 6.414 -11.500 0.197 1.00 95.62 113 GLY A C 1
ATOM 835 O O . GLY A 1 113 ? 5.334 -10.938 0.051 1.00 95.62 113 GLY A O 1
ATOM 836 N N . SER A 1 114 ? 6.708 -12.225 1.272 1.00 93.75 114 SER A N 1
ATOM 837 C CA . SER A 1 114 ? 5.742 -12.527 2.328 1.00 93.75 114 SER A CA 1
ATOM 838 C C . SER A 1 114 ? 5.421 -11.328 3.226 1.00 93.75 114 SER A C 1
ATOM 840 O O . SER A 1 114 ? 6.249 -10.442 3.466 1.00 93.75 114 SER A O 1
ATOM 842 N N . GLU A 1 115 ? 4.246 -11.368 3.862 1.00 92.44 115 GLU A N 1
ATOM 843 C CA . GLU A 1 115 ? 3.886 -10.452 4.956 1.00 92.44 115 GLU A CA 1
ATOM 844 C C . GLU A 1 115 ? 4.963 -10.382 6.052 1.00 92.44 115 GLU A C 1
ATOM 846 O O . GLU A 1 115 ? 5.236 -9.310 6.592 1.00 92.44 115 GLU A O 1
ATOM 851 N N . GLN A 1 116 ? 5.582 -11.518 6.389 1.00 91.00 116 GLN A N 1
ATOM 852 C CA . GLN A 1 116 ? 6.586 -11.594 7.448 1.00 91.00 116 GLN A CA 1
ATOM 853 C C . GLN A 1 116 ? 7.859 -10.827 7.073 1.00 91.00 116 GLN A C 1
ATOM 855 O O . GLN A 1 116 ? 8.397 -10.110 7.916 1.00 91.00 116 GLN A O 1
ATOM 860 N N . GLN A 1 117 ? 8.304 -10.931 5.819 1.00 92.56 117 GLN A N 1
ATOM 861 C CA . GLN A 1 117 ? 9.415 -10.131 5.297 1.00 92.56 117 GLN A CA 1
ATOM 862 C C . GLN A 1 117 ? 9.043 -8.644 5.250 1.00 92.56 117 GLN A C 1
ATOM 864 O O . GLN A 1 117 ? 9.829 -7.786 5.636 1.00 92.56 117 GLN A O 1
ATOM 869 N N . MET A 1 118 ? 7.813 -8.303 4.861 1.00 91.50 118 MET A N 1
ATOM 870 C CA . MET A 1 118 ? 7.379 -6.902 4.850 1.00 91.50 118 MET A CA 1
ATOM 871 C C . MET A 1 118 ? 7.422 -6.266 6.251 1.00 91.50 118 MET A C 1
ATOM 873 O O . MET A 1 118 ? 7.784 -5.098 6.404 1.00 91.50 118 MET A O 1
ATOM 877 N N . LEU A 1 119 ? 7.117 -7.036 7.300 1.00 88.81 119 LEU A N 1
ATOM 878 C CA . LEU A 1 119 ? 7.194 -6.568 8.687 1.00 88.81 119 LEU A CA 1
ATOM 879 C C . LEU A 1 119 ? 8.627 -6.269 9.163 1.00 88.81 119 LEU A C 1
ATOM 881 O O . LEU A 1 119 ? 8.771 -5.499 10.117 1.00 88.81 119 LEU A O 1
ATOM 885 N N . THR A 1 120 ? 9.665 -6.837 8.532 1.00 89.12 120 THR A N 1
ATOM 886 C CA . THR A 1 120 ? 11.075 -6.529 8.847 1.00 89.12 120 THR A CA 1
ATOM 887 C C . THR A 1 120 ? 11.576 -5.267 8.149 1.00 89.12 120 THR A C 1
ATOM 889 O O . THR A 1 120 ? 12.541 -4.665 8.612 1.00 89.12 120 THR A O 1
ATOM 892 N N . PHE A 1 121 ? 10.902 -4.821 7.084 1.00 86.06 121 PHE A N 1
ATOM 893 C CA . PHE A 1 121 ? 11.246 -3.609 6.333 1.00 86.06 121 PHE A CA 1
ATOM 894 C C . PHE A 1 121 ? 10.103 -2.582 6.354 1.00 86.06 121 PHE A C 1
ATOM 896 O O . PHE A 1 121 ? 9.564 -2.225 5.302 1.00 86.06 121 PHE A O 1
ATOM 903 N N . PRO A 1 122 ? 9.711 -2.064 7.536 1.00 70.88 122 PRO A N 1
ATOM 904 C CA . PRO A 1 122 ? 8.687 -1.033 7.599 1.00 70.88 122 PRO A CA 1
ATOM 905 C C . PRO A 1 122 ? 9.155 0.235 6.866 1.00 70.88 122 PRO A C 1
ATOM 907 O O . PRO A 1 122 ? 10.343 0.564 6.843 1.00 70.88 122 PRO A O 1
ATOM 910 N N . ASN A 1 123 ? 8.200 0.978 6.304 1.00 76.12 123 ASN A N 1
ATOM 911 C CA . ASN A 1 123 ? 8.405 2.299 5.692 1.00 76.12 123 ASN A CA 1
ATOM 912 C C . ASN A 1 123 ? 9.184 2.326 4.364 1.00 76.12 123 ASN A C 1
ATOM 914 O O . ASN A 1 123 ? 9.754 3.356 4.012 1.00 76.12 123 ASN A O 1
ATOM 918 N N . ILE A 1 124 ? 9.175 1.237 3.593 1.00 82.81 124 ILE A N 1
ATOM 919 C CA . ILE A 1 124 ? 9.696 1.242 2.213 1.00 82.81 124 ILE A CA 1
ATOM 920 C C . ILE A 1 124 ? 8.726 1.856 1.190 1.00 82.81 124 ILE A C 1
ATOM 922 O O . ILE A 1 124 ? 9.089 2.016 0.038 1.00 82.81 124 ILE A O 1
ATOM 926 N N . GLY A 1 125 ? 7.502 2.220 1.583 1.00 86.62 125 GLY A N 1
ATOM 927 C CA . GLY A 1 125 ? 6.563 2.886 0.673 1.00 86.62 125 GLY A CA 1
ATOM 928 C C . GLY A 1 125 ? 5.886 1.963 -0.349 1.00 86.62 125 GLY A C 1
ATOM 929 O O . GLY A 1 125 ? 5.396 2.446 -1.362 1.00 86.62 125 GLY A O 1
ATOM 930 N N . VAL A 1 126 ? 5.841 0.648 -0.094 1.00 93.38 126 VAL A N 1
ATOM 931 C CA . VAL A 1 126 ? 5.161 -0.331 -0.962 1.00 93.38 126 VAL A CA 1
ATOM 932 C C . VAL A 1 126 ? 3.668 -0.022 -1.060 1.00 93.38 126 VAL A C 1
ATOM 934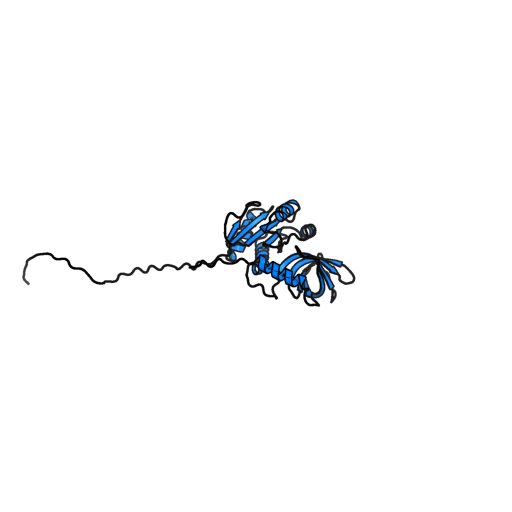 O O . VAL A 1 126 ? 2.980 0.023 -0.044 1.00 93.38 126 VAL A O 1
ATOM 937 N N . ASN A 1 127 ? 3.150 0.136 -2.278 1.00 94.56 127 ASN A N 1
ATOM 938 C CA . ASN A 1 127 ? 1.722 0.320 -2.536 1.00 94.56 127 ASN A CA 1
ATOM 939 C C . ASN A 1 127 ? 0.954 -0.995 -2.433 1.00 94.56 127 ASN A C 1
ATOM 941 O O . ASN A 1 127 ? -0.125 -1.041 -1.844 1.00 94.56 127 ASN A O 1
ATOM 945 N N . VAL A 1 128 ? 1.517 -2.068 -2.996 1.00 96.12 128 VAL A N 1
ATOM 946 C CA . VAL A 1 128 ? 0.912 -3.405 -3.000 1.00 96.12 128 VAL A CA 1
ATOM 947 C C . VAL A 1 128 ? 1.982 -4.459 -2.746 1.00 96.12 128 VAL A C 1
ATOM 949 O O . VAL A 1 128 ? 3.033 -4.442 -3.378 1.00 96.12 128 VAL A O 1
ATOM 952 N N . LEU A 1 129 ? 1.691 -5.381 -1.828 1.00 96.44 129 LEU A N 1
ATOM 953 C CA . LEU A 1 129 ? 2.506 -6.563 -1.562 1.00 96.44 129 LEU A CA 1
ATOM 954 C C . LEU A 1 129 ? 1.918 -7.760 -2.318 1.00 96.44 129 LEU A C 1
ATOM 956 O O . LEU A 1 129 ? 0.733 -8.061 -2.153 1.00 96.44 129 LEU A O 1
ATOM 960 N N . LEU A 1 130 ? 2.741 -8.424 -3.123 1.00 96.69 130 LEU A N 1
ATOM 961 C CA . LEU A 1 130 ? 2.429 -9.663 -3.819 1.00 96.69 130 LEU A CA 1
ATOM 962 C C . LEU A 1 130 ? 3.197 -10.807 -3.157 1.00 96.69 130 LEU A C 1
ATOM 964 O O . LEU A 1 130 ? 4.427 -10.820 -3.177 1.00 96.69 130 LEU A O 1
ATOM 968 N N . ASP A 1 131 ? 2.468 -11.772 -2.601 1.00 91.88 131 ASP A N 1
ATOM 969 C CA . ASP A 1 131 ? 3.076 -13.001 -2.080 1.00 91.88 131 ASP A CA 1
ATOM 970 C C . ASP A 1 131 ? 3.556 -13.900 -3.250 1.00 91.88 131 ASP A C 1
ATOM 972 O O . ASP A 1 131 ? 4.570 -14.582 -3.135 1.00 91.88 131 ASP A O 1
ATOM 976 N N . GLU A 1 132 ? 2.884 -13.828 -4.411 1.00 92.44 132 GLU A N 1
ATOM 977 C CA . GLU A 1 132 ? 3.222 -14.555 -5.645 1.00 92.44 132 GLU A CA 1
ATOM 978 C C . GLU A 1 132 ? 3.017 -13.684 -6.896 1.00 92.44 132 GLU A C 1
ATOM 980 O O . GLU A 1 132 ? 2.043 -12.929 -6.988 1.00 92.44 132 GLU A O 1
ATOM 985 N N . CYS A 1 133 ? 3.888 -13.847 -7.896 1.00 94.44 133 CYS A N 1
ATOM 986 C CA . CYS A 1 133 ? 3.898 -13.068 -9.142 1.00 94.44 133 CYS A CA 1
ATOM 987 C C . CYS A 1 133 ? 3.134 -13.737 -10.295 1.00 94.44 133 CYS A C 1
ATOM 989 O O . CYS A 1 133 ? 3.641 -13.839 -11.410 1.00 94.44 133 CYS A O 1
ATOM 991 N N . THR A 1 134 ? 1.911 -14.203 -10.046 1.00 96.25 134 THR A N 1
ATOM 992 C CA . THR A 1 134 ? 1.033 -14.665 -11.131 1.00 96.25 134 THR A CA 1
ATOM 993 C C . THR A 1 134 ? 0.487 -13.473 -11.920 1.00 96.25 134 THR A C 1
ATOM 995 O O . THR A 1 134 ? 0.322 -12.380 -11.371 1.00 96.25 134 THR A O 1
ATOM 998 N N . GLU A 1 135 ? 0.146 -13.672 -13.197 1.00 96.00 135 GLU A N 1
ATOM 999 C CA . GLU A 1 135 ? -0.466 -12.621 -14.025 1.00 96.00 135 GLU A CA 1
ATOM 1000 C C . GLU A 1 135 ? -1.732 -12.045 -13.374 1.00 96.00 135 GLU A C 1
ATOM 1002 O O . GLU A 1 135 ? -1.898 -10.829 -13.315 1.00 96.00 135 GLU A O 1
ATOM 1007 N N . SER A 1 136 ? -2.575 -12.905 -12.792 1.00 96.06 136 SER A N 1
ATOM 1008 C CA . SER A 1 136 ? -3.781 -12.491 -12.066 1.00 96.06 136 SER A CA 1
ATOM 1009 C C . SER A 1 136 ? -3.459 -11.601 -10.862 1.00 96.06 136 SER A C 1
ATOM 1011 O O . SER A 1 136 ? -4.116 -10.579 -10.653 1.00 96.06 136 SER A O 1
ATOM 1013 N N . ASN A 1 137 ? -2.444 -11.954 -10.065 1.00 96.44 137 ASN A N 1
ATOM 1014 C CA . ASN A 1 137 ? -2.057 -11.155 -8.901 1.00 96.44 137 ASN A CA 1
ATOM 1015 C C . ASN A 1 137 ? -1.468 -9.804 -9.316 1.00 96.44 137 ASN A C 1
ATOM 1017 O O . ASN A 1 137 ? -1.784 -8.783 -8.703 1.00 96.44 137 ASN A O 1
ATOM 1021 N N . ILE A 1 138 ? -0.650 -9.788 -10.370 1.00 97.62 138 ILE A N 1
ATOM 102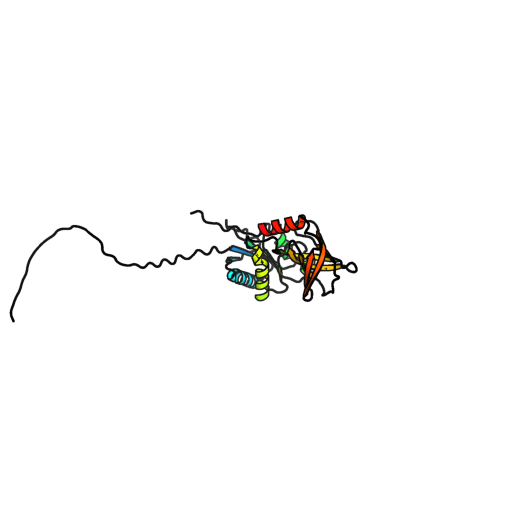2 C CA . ILE A 1 138 ? -0.059 -8.570 -10.931 1.00 97.62 138 ILE A CA 1
ATOM 1023 C C . ILE A 1 138 ? -1.148 -7.656 -11.495 1.00 97.62 138 ILE A C 1
ATOM 1025 O O . ILE A 1 138 ? -1.172 -6.469 -11.174 1.00 97.62 138 ILE A O 1
ATOM 1029 N N . HIS A 1 139 ? -2.096 -8.205 -12.256 1.00 96.25 139 HIS A N 1
ATOM 1030 C CA . HIS A 1 139 ? -3.244 -7.458 -12.759 1.00 96.25 139 HIS A CA 1
ATOM 1031 C C . HIS A 1 139 ? -4.044 -6.843 -11.602 1.00 96.25 139 HIS A C 1
ATOM 1033 O O . HIS A 1 139 ? -4.258 -5.634 -11.565 1.00 96.25 139 HIS A O 1
ATOM 1039 N N . ALA A 1 140 ? -4.395 -7.635 -10.583 1.00 95.19 140 ALA A N 1
ATOM 1040 C CA . ALA A 1 140 ? -5.114 -7.136 -9.411 1.00 95.19 140 ALA A CA 1
ATOM 1041 C C . ALA A 1 140 ? -4.325 -6.069 -8.625 1.00 95.19 140 ALA A C 1
ATOM 1043 O O . ALA A 1 140 ? -4.920 -5.165 -8.034 1.00 95.19 140 ALA A O 1
ATOM 1044 N N . ALA A 1 141 ? -2.992 -6.160 -8.586 1.00 96.00 141 ALA A N 1
ATOM 1045 C CA . ALA A 1 141 ? -2.141 -5.146 -7.972 1.00 96.00 141 ALA A CA 1
ATOM 1046 C C . ALA A 1 141 ? -2.168 -3.834 -8.766 1.00 96.00 141 ALA A C 1
ATOM 1048 O O . ALA A 1 141 ? -2.359 -2.769 -8.175 1.00 96.00 141 ALA A O 1
ATOM 1049 N N . ILE A 1 142 ? -2.045 -3.917 -10.091 1.00 94.19 142 ILE A N 1
ATOM 1050 C CA . ILE A 1 142 ? -2.114 -2.764 -10.990 1.00 94.19 142 ILE A CA 1
ATOM 1051 C C . ILE A 1 142 ? -3.477 -2.081 -10.866 1.00 94.19 142 ILE A C 1
ATOM 1053 O O . ILE A 1 142 ? -3.523 -0.867 -10.677 1.00 94.19 142 ILE A O 1
ATOM 1057 N N . ASP A 1 143 ? -4.569 -2.846 -10.855 1.00 91.50 143 ASP A N 1
ATOM 1058 C CA . ASP A 1 143 ? -5.937 -2.340 -10.687 1.00 91.50 143 ASP A CA 1
ATOM 1059 C C . ASP A 1 143 ? -6.103 -1.519 -9.405 1.00 91.50 143 ASP A C 1
ATOM 1061 O O . ASP A 1 143 ? -6.694 -0.439 -9.426 1.00 91.50 143 ASP A O 1
ATOM 1065 N N . LYS A 1 144 ? -5.530 -1.995 -8.292 1.00 91.31 144 LYS A N 1
ATOM 1066 C CA . LYS A 1 144 ? -5.543 -1.273 -7.011 1.00 91.31 144 LYS A CA 1
ATOM 1067 C C . LYS A 1 144 ? -4.775 0.044 -7.075 1.00 91.31 144 LYS A C 1
ATOM 1069 O O . LYS A 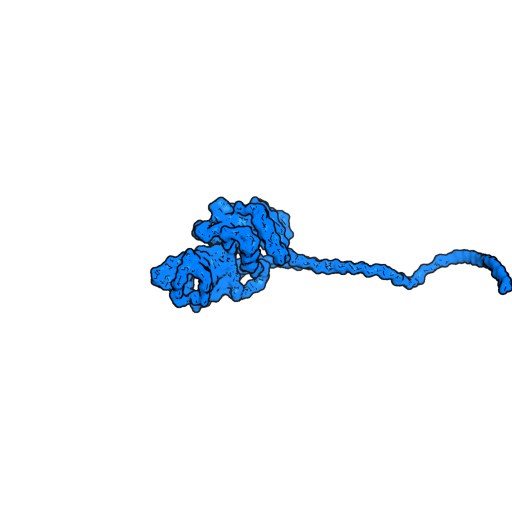1 144 ? -5.157 0.990 -6.394 1.00 91.31 144 LYS A O 1
ATOM 1074 N N . THR A 1 145 ? -3.693 0.103 -7.850 1.00 90.62 145 THR A N 1
ATOM 1075 C CA . THR A 1 145 ? -2.840 1.297 -7.982 1.00 90.62 145 THR A CA 1
ATOM 1076 C C . THR A 1 145 ? -3.247 2.239 -9.108 1.00 90.62 145 THR A C 1
ATOM 1078 O O . THR A 1 145 ? -2.831 3.392 -9.092 1.00 90.62 145 THR A O 1
ATOM 1081 N N . ALA A 1 146 ? -4.078 1.799 -10.054 1.00 85.88 146 ALA A N 1
ATOM 1082 C CA . ALA A 1 146 ? -4.481 2.593 -11.212 1.00 85.88 146 ALA A CA 1
ATOM 1083 C C . ALA A 1 146 ? -5.071 3.973 -10.849 1.00 85.88 146 ALA A C 1
ATOM 1085 O O . ALA A 1 146 ? -4.721 4.942 -11.522 1.00 85.88 146 ALA A O 1
ATOM 1086 N N . PRO A 1 147 ? -5.873 4.136 -9.772 1.00 83.25 147 PRO A N 1
ATOM 1087 C CA . PRO A 1 147 ? -6.350 5.459 -9.364 1.00 83.25 147 PRO A CA 1
ATOM 1088 C C . PRO A 1 147 ? -5.233 6.449 -9.000 1.00 83.25 147 PRO A C 1
ATOM 1090 O O . PRO A 1 147 ? -5.423 7.649 -9.164 1.00 83.25 147 PRO A O 1
ATOM 1093 N N . LEU A 1 148 ? -4.067 5.966 -8.545 1.00 84.12 148 LEU A N 1
ATOM 1094 C CA . LEU A 1 148 ? -2.910 6.812 -8.215 1.00 84.12 148 LEU A CA 1
ATOM 1095 C C . LEU A 1 148 ? -2.224 7.393 -9.454 1.00 84.12 148 LEU A C 1
ATOM 1097 O O . LEU A 1 148 ? -1.498 8.376 -9.348 1.00 84.12 148 LEU A O 1
ATOM 1101 N N . LEU A 1 149 ? -2.430 6.768 -10.613 1.00 80.56 149 LEU A N 1
ATOM 1102 C CA . LEU A 1 149 ? -1.873 7.216 -11.887 1.00 80.56 149 LEU A CA 1
ATOM 1103 C C . LEU A 1 149 ? -2.707 8.330 -12.523 1.00 80.56 149 LEU A C 1
ATOM 1105 O O . LEU A 1 149 ? -2.222 9.028 -13.414 1.00 80.56 149 LEU A O 1
ATOM 1109 N N . GLY A 1 150 ? -3.954 8.490 -12.071 1.00 69.69 150 GLY A N 1
ATOM 1110 C CA . GLY A 1 150 ? -4.874 9.525 -12.518 1.00 69.69 150 GLY A CA 1
ATOM 1111 C C . GLY A 1 150 ? -4.817 10.788 -11.655 1.00 69.69 150 GLY A C 1
ATOM 1112 O O . GLY A 1 150 ? -4.491 10.759 -10.473 1.00 69.69 150 GLY A O 1
ATOM 1113 N N . ARG A 1 151 ? -5.213 11.924 -12.237 1.00 62.56 151 ARG A N 1
ATOM 1114 C CA . ARG A 1 151 ? -5.269 13.241 -11.564 1.00 62.56 151 ARG A CA 1
ATOM 1115 C C . ARG A 1 151 ? -6.492 13.453 -10.664 1.00 62.56 151 ARG A C 1
ATOM 1117 O O . ARG A 1 151 ? -6.626 14.512 -10.060 1.00 62.56 151 ARG A O 1
ATOM 1124 N N . ASN A 1 152 ? -7.382 12.468 -10.568 1.00 60.22 152 ASN A N 1
ATOM 1125 C CA . ASN A 1 152 ? -8.737 12.659 -10.046 1.00 60.22 152 ASN A CA 1
ATOM 1126 C C . ASN A 1 152 ? -8.975 11.963 -8.703 1.00 60.22 152 ASN A C 1
ATOM 1128 O O . ASN A 1 152 ? -10.090 11.521 -8.442 1.00 60.22 152 ASN A O 1
ATOM 1132 N N . MET A 1 153 ? -7.952 11.870 -7.846 1.00 69.06 153 MET A N 1
ATOM 1133 C CA . MET A 1 153 ? -8.181 11.407 -6.480 1.00 69.06 153 MET A CA 1
ATOM 1134 C C . MET A 1 153 ? -9.070 12.404 -5.730 1.00 69.06 153 MET A C 1
ATOM 1136 O O . MET A 1 153 ? -8.685 13.529 -5.411 1.00 69.06 153 MET A O 1
ATOM 1140 N N . THR A 1 154 ? -10.281 11.965 -5.443 1.00 71.81 154 THR A N 1
ATOM 1141 C CA . THR A 1 154 ? -11.258 12.616 -4.588 1.00 71.81 154 THR A CA 1
ATOM 1142 C C . THR A 1 154 ? -10.923 12.372 -3.112 1.00 71.81 154 THR A C 1
ATOM 1144 O O . THR A 1 154 ? -10.206 11.429 -2.766 1.00 71.81 154 THR A O 1
ATOM 1147 N N . PRO A 1 155 ? -11.491 13.154 -2.178 1.00 70.50 155 PRO A N 1
ATOM 1148 C CA . PRO A 1 155 ? -11.366 12.878 -0.744 1.00 70.50 155 PRO A CA 1
ATOM 1149 C C . PRO A 1 155 ? -11.871 11.486 -0.313 1.00 70.50 155 PRO A C 1
ATOM 1151 O O . PRO A 1 155 ? -11.522 11.021 0.776 1.00 70.50 155 PRO A O 1
ATOM 1154 N N . HIS A 1 156 ? -12.686 10.825 -1.140 1.00 73.31 156 HIS A N 1
ATOM 1155 C CA . HIS A 1 156 ? -13.218 9.487 -0.876 1.00 73.31 156 HIS A CA 1
ATOM 1156 C C . HIS A 1 156 ? -12.287 8.364 -1.334 1.00 73.31 156 HIS A C 1
ATOM 1158 O O . HIS A 1 156 ? -12.434 7.231 -0.863 1.00 73.31 156 HIS A O 1
ATOM 1164 N N . ASP A 1 157 ? -11.322 8.672 -2.199 1.00 81.62 157 ASP A N 1
ATOM 1165 C CA . ASP A 1 157 ? -10.373 7.687 -2.683 1.00 81.62 157 ASP A CA 1
ATOM 1166 C C . ASP A 1 157 ? -9.424 7.238 -1.579 1.00 81.62 157 ASP A C 1
ATOM 1168 O O . ASP A 1 157 ? -9.105 7.958 -0.624 1.00 81.62 157 ASP A O 1
ATOM 1172 N N . ARG A 1 158 ? -8.987 5.988 -1.711 1.00 89.88 158 ARG A N 1
ATOM 1173 C CA . ARG A 1 158 ? -8.073 5.364 -0.766 1.00 89.88 158 ARG A CA 1
ATOM 1174 C C . ARG A 1 158 ? -6.747 5.100 -1.442 1.00 89.88 158 ARG A C 1
ATOM 1176 O O . ARG A 1 158 ? -6.700 4.556 -2.539 1.00 89.88 158 ARG A O 1
ATOM 1183 N N . ILE A 1 159 ? -5.674 5.441 -0.748 1.00 91.12 159 ILE A N 1
ATOM 1184 C CA . ILE A 1 159 ? -4.315 5.228 -1.223 1.00 91.12 159 ILE A CA 1
ATOM 1185 C C . ILE A 1 159 ? -3.897 3.810 -0.839 1.00 91.12 159 ILE A C 1
ATOM 1187 O O . ILE A 1 159 ? -3.846 3.522 0.363 1.00 91.12 159 ILE A O 1
ATOM 1191 N N . PRO A 1 160 ? -3.616 2.914 -1.804 1.00 93.94 160 PRO A N 1
ATOM 1192 C CA . PRO A 1 160 ? -2.997 1.633 -1.508 1.00 93.94 160 PRO A CA 1
ATOM 1193 C C . PRO A 1 160 ? -1.582 1.875 -0.983 1.00 93.94 160 PRO A C 1
ATOM 1195 O O . PRO A 1 160 ? -0.740 2.486 -1.645 1.00 93.94 160 PRO A O 1
ATOM 1198 N N . ILE A 1 161 ? -1.347 1.429 0.245 1.00 93.12 161 ILE A N 1
ATOM 1199 C CA . ILE A 1 161 ? -0.056 1.519 0.917 1.00 93.12 161 ILE A CA 1
ATOM 1200 C C . ILE A 1 161 ? 0.017 0.414 1.963 1.00 93.12 161 ILE A C 1
ATOM 1202 O O . ILE A 1 161 ? -0.939 0.181 2.711 1.00 93.12 161 ILE A O 1
ATOM 1206 N N . VAL A 1 162 ? 1.158 -0.260 2.011 1.00 94.00 162 VAL A N 1
ATOM 1207 C CA . VAL A 1 162 ? 1.465 -1.359 2.919 1.00 94.00 162 VAL A CA 1
ATOM 1208 C C . VAL A 1 162 ? 2.465 -0.858 3.951 1.00 94.00 162 VAL A C 1
ATOM 1210 O O . VAL A 1 162 ? 3.654 -0.696 3.682 1.00 94.00 162 VAL A O 1
ATOM 1213 N N . THR A 1 163 ? 1.976 -0.609 5.160 1.00 92.06 163 THR A N 1
ATOM 1214 C CA . THR A 1 163 ? 2.790 -0.283 6.331 1.00 92.06 163 THR A CA 1
ATOM 1215 C C . THR A 1 163 ? 2.366 -1.133 7.520 1.00 92.06 163 THR A C 1
ATOM 1217 O O . THR A 1 163 ? 1.238 -1.631 7.587 1.00 92.06 163 THR A O 1
ATOM 1220 N N . ARG A 1 164 ? 3.286 -1.317 8.467 1.00 93.06 164 ARG A N 1
ATOM 1221 C CA . ARG A 1 164 ? 3.011 -2.033 9.709 1.00 93.06 164 ARG A CA 1
ATOM 1222 C C . ARG A 1 164 ? 2.059 -1.222 10.577 1.00 93.06 164 ARG A C 1
ATOM 1224 O O . ARG A 1 164 ? 2.199 -0.009 10.720 1.00 93.06 164 ARG A O 1
ATOM 1231 N N . MET A 1 165 ? 1.130 -1.928 11.206 1.00 94.56 165 MET A N 1
ATOM 1232 C CA . MET A 1 165 ? 0.137 -1.336 12.090 1.00 94.56 165 MET A CA 1
ATOM 1233 C C . MET A 1 165 ? -0.119 -2.237 13.311 1.00 94.56 165 MET A C 1
ATOM 1235 O O . MET A 1 165 ? 0.031 -3.463 13.231 1.00 94.56 165 MET A O 1
ATOM 1239 N N . SER A 1 166 ? -0.509 -1.635 14.434 1.00 96.31 166 SER A N 1
ATOM 1240 C CA . SER A 1 166 ? -1.021 -2.321 15.626 1.00 96.31 166 SER A CA 1
ATOM 1241 C C . SER A 1 166 ? -2.459 -1.905 15.945 1.00 96.31 166 SER A C 1
ATOM 1243 O O . SER A 1 166 ? -2.856 -0.756 15.745 1.00 96.31 166 SER A O 1
ATOM 1245 N N . LEU A 1 167 ? -3.266 -2.877 16.362 1.00 97.25 167 LEU A N 1
ATOM 1246 C CA . LEU A 1 167 ? -4.682 -2.741 16.675 1.00 97.25 167 LEU A CA 1
ATOM 1247 C C . LEU A 1 167 ? -4.878 -3.193 18.116 1.00 97.25 167 LEU A C 1
ATOM 1249 O O . LEU A 1 167 ? -4.731 -4.372 18.420 1.00 97.25 167 LEU A O 1
ATOM 1253 N N . ASP A 1 168 ? -5.203 -2.258 18.989 1.00 97.25 168 ASP A N 1
ATOM 1254 C CA . ASP A 1 168 ? -5.510 -2.508 20.387 1.00 97.25 168 ASP A CA 1
ATOM 1255 C C . ASP A 1 168 ? -7.023 -2.709 20.560 1.00 97.25 168 ASP A C 1
ATOM 1257 O O . ASP A 1 168 ? -7.830 -1.831 20.231 1.00 97.25 168 ASP A O 1
ATOM 1261 N N . THR A 1 169 ? -7.407 -3.893 21.040 1.00 94.81 169 THR A N 1
ATOM 1262 C CA . THR A 1 169 ? -8.799 -4.263 21.339 1.00 94.81 169 THR A CA 1
ATOM 1263 C C . THR A 1 169 ? -9.223 -3.881 22.761 1.00 94.81 169 THR A C 1
ATOM 1265 O O . THR A 1 169 ? -10.345 -4.185 23.160 1.00 94.81 169 THR A O 1
ATOM 1268 N N . GLY A 1 170 ? -8.328 -3.282 23.553 1.00 92.56 170 GLY A N 1
ATOM 1269 C CA . GLY A 1 170 ? -8.468 -3.062 24.995 1.00 92.56 170 GLY A CA 1
ATOM 1270 C C . GLY A 1 170 ? -8.027 -4.260 25.843 1.00 92.56 170 GLY A C 1
ATOM 1271 O O . GLY A 1 170 ? -7.751 -4.101 27.027 1.00 92.56 170 GLY A O 1
ATOM 1272 N N . THR A 1 171 ? -7.931 -5.452 25.246 1.00 90.88 171 THR A N 1
ATOM 1273 C CA . THR A 1 171 ? -7.488 -6.688 25.916 1.00 90.88 171 THR A CA 1
ATOM 1274 C C . THR A 1 171 ? -6.211 -7.256 25.312 1.00 90.88 171 THR A C 1
ATOM 1276 O O . THR A 1 171 ? -5.397 -7.844 26.019 1.00 90.88 171 THR A O 1
ATOM 1279 N N . VAL A 1 172 ? -6.020 -7.092 24.002 1.00 93.56 172 VAL A N 1
ATOM 1280 C CA . VAL A 1 172 ? -4.849 -7.579 23.279 1.00 93.56 172 VAL A CA 1
ATOM 1281 C C . VAL A 1 172 ? -4.462 -6.607 22.170 1.00 93.56 172 VAL A C 1
ATOM 1283 O O . VAL A 1 172 ? -5.307 -6.002 21.512 1.00 93.56 172 VAL A O 1
ATOM 1286 N N . SER A 1 173 ? -3.156 -6.497 21.931 1.00 94.69 173 SER A N 1
ATOM 1287 C CA . SER A 1 173 ? -2.615 -5.800 20.769 1.00 94.69 173 SER A CA 1
ATOM 1288 C C . SER A 1 173 ? -2.380 -6.793 19.631 1.00 94.69 173 SER A C 1
ATOM 1290 O O . SER A 1 173 ? -1.560 -7.711 19.723 1.00 94.69 173 SER A O 1
ATOM 1292 N N . LEU A 1 174 ? -3.126 -6.626 18.546 1.00 95.38 174 LEU A N 1
ATOM 1293 C CA . LEU A 1 174 ? -2.971 -7.370 17.305 1.00 95.38 174 LEU A CA 1
ATOM 1294 C C . LEU A 1 174 ? -2.039 -6.602 16.365 1.00 95.38 174 LEU A C 1
ATOM 1296 O O . LEU A 1 174 ? -2.024 -5.376 16.344 1.00 95.38 174 LEU A O 1
ATOM 1300 N N . ASN A 1 175 ? -1.269 -7.320 15.552 1.00 94.12 175 ASN A N 1
ATOM 1301 C CA . ASN A 1 175 ? -0.420 -6.719 14.524 1.00 94.12 175 ASN A CA 1
ATOM 1302 C C . ASN A 1 175 ? -0.969 -7.045 13.133 1.00 94.12 175 ASN A C 1
ATOM 1304 O O . ASN A 1 175 ? -1.569 -8.106 12.920 1.00 94.12 175 ASN A O 1
ATOM 1308 N N . GLY A 1 176 ? -0.702 -6.159 12.180 1.00 94.69 176 GLY A N 1
ATOM 1309 C CA . GLY A 1 176 ? -1.082 -6.350 10.790 1.00 94.69 176 GLY A CA 1
ATOM 1310 C C . GLY A 1 176 ? -0.360 -5.410 9.837 1.00 94.69 176 GLY A C 1
ATOM 1311 O O . GLY A 1 176 ? 0.578 -4.696 10.209 1.00 94.69 176 GLY A O 1
ATOM 1312 N N . LEU A 1 177 ? -0.838 -5.420 8.601 1.00 95.50 177 LEU A N 1
ATOM 1313 C CA . LEU A 1 177 ? -0.426 -4.523 7.536 1.00 95.50 177 LEU A CA 1
ATOM 1314 C C . LEU A 1 177 ? -1.631 -3.721 7.055 1.00 95.50 177 LEU A C 1
ATOM 1316 O O . LEU A 1 177 ? -2.740 -4.248 6.948 1.00 95.50 177 LEU A O 1
ATOM 1320 N N . THR A 1 178 ? -1.417 -2.456 6.725 1.00 95.88 178 THR A N 1
ATOM 1321 C CA . THR A 1 178 ? -2.411 -1.683 5.980 1.00 95.88 178 THR A CA 1
ATOM 1322 C C . THR A 1 178 ? -2.531 -2.232 4.559 1.00 95.88 178 THR A C 1
ATOM 1324 O O . THR A 1 178 ? -1.575 -2.761 3.994 1.00 95.88 178 THR A O 1
ATOM 1327 N N . LEU A 1 179 ? -3.723 -2.118 3.981 1.00 95.75 179 LEU A N 1
ATOM 1328 C CA . LEU A 1 179 ? -3.981 -2.402 2.569 1.00 95.75 179 LEU A CA 1
ATOM 1329 C C . LEU A 1 179 ? -4.291 -1.116 1.805 1.00 95.75 179 LEU A C 1
ATOM 1331 O O . LEU A 1 179 ? -3.910 -0.970 0.649 1.00 95.75 179 LEU A O 1
ATOM 1335 N N . ASN A 1 180 ? -5.007 -0.193 2.448 1.00 95.44 180 ASN A N 1
ATOM 1336 C CA . ASN A 1 180 ? -5.262 1.145 1.936 1.00 95.44 180 ASN A CA 1
ATOM 1337 C C . ASN A 1 180 ? -5.641 2.104 3.065 1.00 95.44 180 ASN A C 1
ATOM 1339 O O . ASN A 1 180 ? -6.120 1.667 4.112 1.00 95.44 180 ASN A O 1
ATOM 1343 N N . LEU A 1 181 ? -5.468 3.403 2.822 1.00 94.06 181 LEU A N 1
ATOM 1344 C CA . LEU A 1 181 ? -5.799 4.482 3.752 1.00 94.06 181 LEU A CA 1
ATOM 1345 C C . LEU A 1 181 ? -6.669 5.533 3.059 1.00 94.06 181 LEU A C 1
ATOM 1347 O O . LEU A 1 181 ? -6.371 5.931 1.938 1.00 94.06 181 LEU A O 1
ATOM 1351 N N . GLY A 1 182 ? -7.708 6.019 3.731 1.00 93.31 182 GLY A N 1
ATOM 1352 C CA . GLY A 1 182 ? -8.516 7.151 3.273 1.00 93.31 182 GLY A CA 1
ATOM 1353 C C . GLY A 1 182 ? -8.864 8.108 4.413 1.00 93.31 182 GLY A C 1
ATOM 1354 O O . GLY A 1 182 ? -8.452 7.910 5.557 1.00 93.31 182 GLY A O 1
ATOM 1355 N N . HIS A 1 183 ? -9.653 9.140 4.105 1.00 91.94 183 HIS A N 1
ATOM 1356 C CA . HIS A 1 183 ? -10.058 10.168 5.074 1.00 91.94 183 HIS A CA 1
ATOM 1357 C C . HIS A 1 183 ? -11.003 9.650 6.170 1.00 91.94 183 HIS A C 1
ATOM 1359 O O . HIS A 1 183 ? -10.980 10.161 7.285 1.00 91.94 183 HIS A O 1
ATOM 1365 N N . GLY A 1 184 ? -11.847 8.662 5.858 1.00 93.25 184 GLY A N 1
ATOM 1366 C CA . GLY A 1 184 ? -12.865 8.140 6.783 1.00 93.25 184 GLY A CA 1
ATOM 1367 C C . GLY A 1 184 ? -12.593 6.731 7.311 1.00 93.25 184 GLY A C 1
ATOM 1368 O O . GLY A 1 184 ? -13.375 6.212 8.105 1.00 93.25 184 GLY A O 1
ATOM 1369 N N . GLY A 1 185 ? -11.531 6.076 6.850 1.00 95.56 185 GLY A N 1
ATOM 1370 C CA . GLY A 1 185 ? -11.273 4.688 7.202 1.00 95.56 185 GLY A CA 1
ATOM 1371 C C . GLY A 1 185 ? -10.089 4.083 6.469 1.00 95.56 185 GLY A C 1
ATOM 1372 O O . GLY A 1 185 ? -9.452 4.719 5.628 1.00 95.56 185 GLY A O 1
ATOM 1373 N N . MET A 1 186 ? -9.834 2.817 6.768 1.00 96.56 186 MET A N 1
ATOM 1374 C CA . MET A 1 186 ? -8.781 2.018 6.152 1.00 96.56 186 MET A CA 1
ATOM 1375 C C . MET A 1 186 ? -9.212 0.565 6.000 1.00 96.56 186 MET A C 1
ATOM 1377 O O . MET A 1 186 ? -10.156 0.110 6.647 1.00 96.56 186 MET A O 1
ATOM 1381 N N . ALA A 1 187 ? -8.514 -0.170 5.144 1.00 97.56 187 ALA A N 1
ATOM 1382 C CA . ALA A 1 187 ? -8.546 -1.626 5.161 1.00 97.56 187 ALA A CA 1
ATOM 1383 C C . ALA A 1 187 ? -7.197 -2.150 5.649 1.00 97.56 187 ALA A C 1
ATOM 1385 O O . ALA A 1 187 ? -6.149 -1.617 5.277 1.00 97.56 187 ALA A O 1
ATOM 1386 N N . VAL A 1 188 ? -7.229 -3.198 6.465 1.00 97.31 188 VAL A N 1
ATOM 1387 C CA . VAL A 1 188 ? -6.040 -3.816 7.061 1.00 97.31 188 VAL A CA 1
ATOM 1388 C C . VAL A 1 188 ? -6.097 -5.331 6.909 1.00 97.31 188 VAL A C 1
ATOM 1390 O O . VAL A 1 188 ? -7.178 -5.910 6.820 1.00 97.31 188 VAL A O 1
ATOM 1393 N N . ARG A 1 189 ? -4.935 -5.979 6.891 1.00 96.56 189 ARG A N 1
ATOM 1394 C CA . ARG A 1 189 ? -4.770 -7.433 6.967 1.00 96.56 189 ARG A CA 1
ATOM 1395 C C . ARG A 1 189 ? -4.077 -7.771 8.282 1.00 96.56 189 ARG A C 1
ATOM 1397 O O . ARG A 1 189 ? -2.938 -7.368 8.504 1.00 96.56 189 ARG A O 1
ATOM 1404 N N . LEU A 1 190 ? -4.771 -8.482 9.162 1.00 96.06 190 LEU A N 1
ATOM 1405 C CA . LEU A 1 190 ? -4.245 -8.940 10.446 1.00 96.06 190 LEU A CA 1
ATOM 1406 C C . LEU A 1 190 ? -3.413 -10.218 10.265 1.00 96.06 190 LEU A C 1
ATOM 1408 O O . LEU A 1 190 ? -3.625 -10.998 9.335 1.00 96.06 190 LEU A O 1
ATOM 1412 N N . ARG A 1 191 ? -2.489 -10.488 11.194 1.00 93.38 191 ARG A N 1
ATOM 1413 C CA . ARG A 1 191 ? -1.703 -11.740 11.160 1.00 93.38 191 ARG A CA 1
ATOM 1414 C C . ARG A 1 191 ? -2.568 -12.995 11.313 1.00 93.38 191 ARG A C 1
ATOM 1416 O O . ARG A 1 191 ? -2.232 -14.035 10.765 1.00 93.38 191 ARG A O 1
ATOM 1423 N N . ARG A 1 192 ? -3.690 -12.892 12.028 1.00 91.50 192 ARG A N 1
ATOM 1424 C CA . ARG A 1 192 ? -4.664 -13.973 12.231 1.00 91.50 192 ARG A CA 1
ATOM 1425 C C . ARG A 1 192 ? -6.085 -13.422 12.179 1.00 91.50 192 ARG A C 1
ATOM 1427 O O . ARG A 1 192 ? -6.304 -12.269 12.553 1.00 91.50 192 ARG A O 1
ATOM 1434 N N . ALA A 1 193 ? -7.032 -14.243 11.735 1.00 92.62 193 ALA A N 1
ATOM 1435 C CA . ALA A 1 193 ? -8.448 -13.903 11.815 1.00 92.62 193 ALA A CA 1
ATOM 1436 C C . ALA A 1 193 ? -8.816 -13.780 13.299 1.00 92.62 193 ALA A C 1
ATOM 1438 O O . ALA A 1 193 ? -8.419 -14.623 14.101 1.00 92.62 193 ALA A O 1
ATOM 1439 N N . THR A 1 194 ? -9.455 -12.677 13.675 1.00 89.94 194 THR A N 1
ATOM 1440 C CA . THR A 1 194 ? -9.796 -12.384 15.070 1.00 89.94 194 THR A CA 1
ATOM 1441 C C . THR A 1 194 ? -11.104 -11.617 15.097 1.00 89.94 194 THR A C 1
ATOM 1443 O O . THR A 1 194 ? -11.258 -10.664 14.330 1.00 89.94 194 THR A O 1
ATOM 1446 N N . ASP A 1 195 ? -12.002 -11.992 16.001 1.00 91.44 195 ASP A N 1
ATOM 1447 C CA . ASP A 1 195 ? -13.195 -11.202 16.278 1.00 91.44 195 ASP A CA 1
ATOM 1448 C C . ASP A 1 195 ? -12.795 -9.904 16.971 1.00 91.44 195 ASP A C 1
ATOM 1450 O O . ASP A 1 195 ? -12.037 -9.894 17.945 1.00 91.44 195 ASP A O 1
ATOM 1454 N N . LEU A 1 196 ? -13.279 -8.787 16.439 1.00 95.38 196 LEU A N 1
ATOM 1455 C CA . LEU A 1 196 ? -12.923 -7.468 16.936 1.00 95.38 196 LEU A CA 1
ATOM 1456 C C . LEU A 1 196 ? -14.074 -6.870 17.750 1.00 95.38 196 LEU A C 1
ATOM 1458 O O . LEU A 1 196 ? -15.236 -6.995 17.356 1.00 95.38 196 LEU A O 1
ATOM 1462 N N . PRO A 1 197 ? -13.774 -6.165 18.854 1.00 96.12 197 PRO A N 1
ATOM 1463 C CA . PRO A 1 197 ? -14.789 -5.423 19.588 1.00 96.12 197 PRO A CA 1
ATOM 1464 C C . PRO A 1 197 ? -15.342 -4.264 18.748 1.00 96.12 197 PRO A C 1
ATOM 1466 O O . PRO A 1 197 ? -14.764 -3.850 17.741 1.00 96.12 197 PRO A O 1
ATOM 1469 N N . ARG A 1 198 ? -16.454 -3.674 19.208 1.00 95.31 198 ARG A N 1
ATOM 1470 C CA . ARG A 1 198 ? -17.114 -2.543 18.524 1.00 95.31 198 ARG A CA 1
ATOM 1471 C C . ARG A 1 198 ? -16.191 -1.344 18.291 1.00 95.31 198 ARG A C 1
ATOM 1473 O O . ARG A 1 198 ? -16.400 -0.608 17.331 1.00 95.31 198 ARG A O 1
ATOM 1480 N N . ARG A 1 199 ? -15.212 -1.130 19.173 1.00 97.06 199 ARG A N 1
ATOM 1481 C CA . ARG A 1 199 ? -14.214 -0.061 19.082 1.00 97.06 199 ARG A CA 1
ATOM 1482 C C . ARG A 1 199 ? -12.827 -0.622 19.311 1.00 97.06 199 ARG A C 1
ATOM 1484 O O . ARG A 1 199 ? -12.625 -1.408 20.228 1.00 97.06 199 ARG A O 1
ATOM 1491 N N . VAL A 1 200 ? -11.894 -0.173 18.489 1.00 97.75 200 VAL A N 1
ATOM 1492 C CA . VAL A 1 200 ? -10.480 -0.535 18.547 1.00 97.75 200 VAL A CA 1
ATOM 1493 C C . VAL A 1 200 ? -9.647 0.732 18.417 1.00 97.75 200 VAL A C 1
ATOM 1495 O O . VAL A 1 200 ? -10.075 1.691 17.768 1.00 97.75 200 VAL A O 1
ATOM 1498 N N . ARG A 1 201 ? -8.448 0.748 18.997 1.00 98.00 201 ARG A N 1
ATOM 1499 C CA . ARG A 1 201 ? -7.466 1.804 18.735 1.00 98.00 201 ARG A CA 1
ATOM 1500 C C . ARG A 1 201 ? -6.446 1.289 17.740 1.00 98.00 201 ARG A C 1
ATOM 1502 O O . ARG A 1 201 ? -5.828 0.254 17.958 1.00 98.00 201 ARG A O 1
ATOM 1509 N N . ILE A 1 202 ? -6.278 2.004 16.640 1.00 97.31 202 ILE A N 1
ATOM 1510 C CA . ILE A 1 202 ? -5.302 1.665 15.612 1.00 97.31 202 ILE A CA 1
ATOM 1511 C C . ILE A 1 202 ? -4.131 2.626 15.651 1.00 97.31 202 ILE A C 1
ATOM 1513 O O . ILE A 1 202 ? -4.321 3.828 15.819 1.00 97.31 202 ILE A O 1
ATOM 1517 N N . THR A 1 203 ? -2.935 2.083 15.454 1.00 96.31 203 THR A N 1
ATOM 1518 C CA . THR A 1 203 ? -1.687 2.838 15.446 1.00 96.31 203 THR A CA 1
ATOM 1519 C C . THR A 1 203 ? -0.798 2.368 14.299 1.00 96.31 203 THR A C 1
ATOM 1521 O O . THR A 1 203 ? -0.588 1.170 14.117 1.00 96.31 203 THR A O 1
ATOM 1524 N N . TRP A 1 204 ? -0.266 3.295 13.508 1.00 94.06 204 TRP A N 1
ATOM 1525 C CA . TRP A 1 204 ? 0.644 2.996 12.398 1.00 94.06 204 TRP A CA 1
ATOM 1526 C C . TRP A 1 204 ? 1.557 4.186 12.109 1.00 94.06 204 TRP A C 1
ATOM 1528 O O . TRP A 1 204 ? 1.309 5.299 12.572 1.00 94.06 204 TRP A O 1
ATOM 1538 N N . SER A 1 205 ? 2.601 3.953 11.317 1.00 88.38 205 SER A N 1
ATOM 1539 C CA . SER A 1 205 ? 3.491 5.010 10.837 1.00 88.38 205 SER A CA 1
ATOM 1540 C C . SER A 1 205 ? 3.399 5.128 9.325 1.00 88.38 205 SER A C 1
ATOM 1542 O O . SER A 1 205 ? 3.331 4.127 8.606 1.00 88.38 205 SER A O 1
ATOM 1544 N N . LEU A 1 206 ? 3.385 6.365 8.848 1.00 81.44 206 LEU A N 1
ATOM 1545 C CA . LEU A 1 206 ? 3.425 6.691 7.431 1.00 81.44 206 LEU A CA 1
ATOM 1546 C C . LEU A 1 206 ? 4.873 6.936 7.000 1.00 81.44 206 LEU A C 1
ATOM 1548 O O . LEU A 1 206 ? 5.691 7.420 7.781 1.00 81.44 206 LEU A O 1
ATOM 1552 N N . GLN A 1 207 ? 5.191 6.646 5.739 1.00 76.25 207 GLN A N 1
ATOM 1553 C CA . GLN A 1 207 ? 6.493 7.010 5.185 1.00 76.25 207 GLN A CA 1
ATOM 1554 C C . GLN A 1 207 ? 6.650 8.538 5.215 1.00 76.25 207 GLN A C 1
ATOM 1556 O O . GLN A 1 207 ? 5.789 9.260 4.706 1.00 76.25 207 GLN A O 1
ATOM 1561 N N . GLY A 1 208 ? 7.737 9.012 5.828 1.00 68.94 208 GLY A N 1
ATOM 1562 C CA . GLY A 1 208 ? 8.038 10.441 5.946 1.00 68.94 208 GLY A CA 1
ATOM 1563 C C . GLY A 1 208 ? 7.097 11.223 6.872 1.00 68.94 208 GLY A C 1
ATOM 1564 O O . GLY A 1 208 ? 7.085 12.449 6.817 1.00 68.94 208 GLY A O 1
ATOM 1565 N N . ALA A 1 209 ? 6.291 10.550 7.701 1.00 69.88 209 ALA A N 1
ATOM 1566 C CA . ALA A 1 209 ? 5.369 11.198 8.630 1.00 69.88 209 ALA A CA 1
ATOM 1567 C C . ALA A 1 209 ? 5.379 10.540 10.019 1.00 69.88 209 ALA A C 1
ATOM 1569 O O . ALA A 1 209 ? 5.841 9.414 10.204 1.00 69.88 209 ALA A O 1
ATOM 1570 N N . ASN A 1 210 ? 4.869 11.280 11.007 1.00 76.94 210 ASN A N 1
ATOM 1571 C CA . ASN A 1 210 ? 4.778 10.824 12.391 1.00 76.94 210 ASN A CA 1
ATOM 1572 C C . ASN A 1 210 ? 3.817 9.637 12.537 1.00 76.94 210 ASN A C 1
ATOM 1574 O O . ASN A 1 210 ? 2.953 9.390 11.691 1.00 76.94 210 ASN A O 1
ATOM 1578 N N . GLN A 1 211 ? 3.958 8.925 13.654 1.00 90.94 211 GLN A N 1
ATOM 1579 C CA . GLN A 1 211 ? 3.011 7.898 14.065 1.00 90.94 211 GLN A CA 1
ATOM 1580 C C . GLN A 1 211 ? 1.609 8.505 14.219 1.00 90.94 211 GLN A C 1
ATOM 1582 O O . GLN A 1 211 ? 1.439 9.566 14.820 1.00 90.94 211 GLN A O 1
ATOM 1587 N N . ILE A 1 212 ? 0.606 7.819 13.681 1.00 93.00 212 ILE A N 1
ATOM 1588 C CA . ILE A 1 212 ? -0.805 8.172 13.825 1.00 93.00 212 ILE A CA 1
ATOM 1589 C C . ILE A 1 212 ? -1.450 7.140 14.739 1.00 93.00 212 ILE A C 1
ATOM 1591 O O . ILE A 1 212 ? -1.233 5.941 14.566 1.00 93.00 212 ILE A O 1
ATOM 1595 N N . SER A 1 213 ? -2.261 7.611 15.686 1.00 95.25 213 SER A N 1
ATOM 1596 C CA . SER A 1 213 ? -3.114 6.767 16.516 1.00 95.25 213 SER A CA 1
ATOM 1597 C C . SER A 1 213 ? -4.522 7.347 16.583 1.00 95.25 213 SER A C 1
ATOM 1599 O O . SER A 1 213 ? -4.679 8.548 16.807 1.00 95.25 213 SER A O 1
ATOM 1601 N N . LEU A 1 214 ? -5.543 6.519 16.351 1.00 96.06 214 LEU A N 1
ATOM 1602 C CA . LEU A 1 214 ? -6.947 6.934 16.427 1.00 96.06 214 LEU A CA 1
ATOM 1603 C C . LEU A 1 214 ? -7.889 5.761 16.723 1.00 96.06 214 LEU A C 1
ATOM 1605 O O . LEU A 1 214 ? -7.535 4.595 16.550 1.00 96.06 214 LEU A O 1
ATOM 1609 N N . GLU A 1 215 ? -9.104 6.074 17.168 1.00 97.88 215 GLU A N 1
ATOM 1610 C CA . GLU A 1 215 ? -10.159 5.077 17.365 1.00 97.88 215 GLU A CA 1
ATOM 1611 C C . GLU A 1 215 ? -10.894 4.761 16.063 1.00 97.88 215 GLU A C 1
ATOM 1613 O O . GLU A 1 215 ? -11.214 5.651 15.269 1.00 97.88 215 GLU A O 1
ATOM 1618 N N . ALA A 1 216 ? -11.223 3.487 15.874 1.00 98.19 216 ALA A N 1
ATOM 1619 C CA . ALA A 1 216 ? -11.978 3.006 14.732 1.00 98.19 216 ALA A CA 1
ATOM 1620 C C . ALA A 1 216 ? -13.009 1.943 15.134 1.00 98.19 216 ALA A C 1
ATOM 1622 O O . ALA A 1 216 ? -12.908 1.298 16.178 1.00 98.19 216 ALA A O 1
ATOM 1623 N N . THR A 1 217 ? -14.001 1.750 14.270 1.00 98.19 217 THR A N 1
ATOM 1624 C CA . THR A 1 217 ? -15.007 0.691 14.373 1.00 98.19 217 THR A CA 1
ATOM 1625 C C . THR A 1 217 ? -14.835 -0.296 13.215 1.00 98.19 217 THR A C 1
ATOM 1627 O O . THR A 1 217 ? -14.744 0.135 12.058 1.00 98.19 217 THR A O 1
ATOM 1630 N N . PRO A 1 218 ? -14.778 -1.613 13.476 1.00 97.62 218 PRO A N 1
ATOM 1631 C CA . PRO A 1 218 ? -14.855 -2.618 12.421 1.00 97.62 218 PRO A CA 1
ATOM 1632 C C . PRO A 1 218 ? -16.203 -2.541 11.697 1.00 97.62 218 PRO A C 1
ATOM 1634 O O . PRO A 1 218 ? -17.252 -2.456 12.334 1.00 97.62 218 PRO A O 1
ATOM 1637 N N . ARG A 1 219 ? -16.182 -2.547 10.361 1.00 97.56 219 ARG A N 1
ATOM 1638 C CA . ARG A 1 219 ? -17.386 -2.448 9.513 1.00 97.56 219 ARG A CA 1
ATOM 1639 C C . ARG A 1 219 ? -17.670 -3.718 8.730 1.00 97.56 219 ARG A C 1
ATOM 1641 O O . ARG A 1 219 ? -18.826 -4.051 8.510 1.00 97.56 219 ARG A O 1
ATOM 1648 N N . TRP A 1 220 ? -16.618 -4.398 8.300 1.00 96.62 220 TRP A N 1
ATOM 1649 C CA . TRP A 1 220 ? -16.699 -5.667 7.593 1.00 96.62 220 TRP A CA 1
ATOM 1650 C C . TRP A 1 220 ? -15.419 -6.462 7.825 1.00 96.62 220 TRP A C 1
ATOM 1652 O O . TRP A 1 220 ? -14.372 -5.901 8.164 1.00 96.62 220 TRP A O 1
ATOM 1662 N N . HIS A 1 221 ? -15.519 -7.769 7.627 1.00 94.88 221 HIS A N 1
ATOM 1663 C CA . HIS A 1 221 ? -14.427 -8.717 7.768 1.00 94.88 221 HIS A CA 1
ATOM 1664 C C . HIS A 1 221 ? -14.505 -9.744 6.637 1.00 94.88 221 HIS A C 1
ATOM 1666 O O . HIS A 1 221 ? -15.588 -10.099 6.180 1.00 94.88 221 HIS A O 1
ATOM 1672 N N . SER A 1 222 ? -13.345 -10.191 6.173 1.00 95.25 222 SER A N 1
ATOM 1673 C CA . SER A 1 222 ? -13.199 -11.288 5.220 1.00 95.25 222 SER A CA 1
ATOM 1674 C C . SER A 1 222 ? -11.911 -12.029 5.559 1.00 95.25 222 SER A C 1
ATOM 1676 O O . SER A 1 222 ? -10.812 -11.598 5.198 1.00 95.25 222 SER A O 1
ATOM 1678 N N . GLY A 1 223 ? -12.035 -13.110 6.333 1.00 94.81 223 GLY A N 1
ATOM 1679 C CA . GLY A 1 223 ? -10.895 -13.840 6.886 1.00 94.81 223 GLY A CA 1
ATOM 1680 C C . GLY A 1 223 ? -10.008 -12.941 7.754 1.00 94.81 223 GLY A C 1
ATOM 1681 O O . GLY A 1 223 ? -10.420 -12.472 8.811 1.00 94.81 223 GLY A O 1
ATOM 1682 N N . ARG A 1 224 ? -8.774 -12.690 7.301 1.00 96.25 224 ARG A N 1
ATOM 168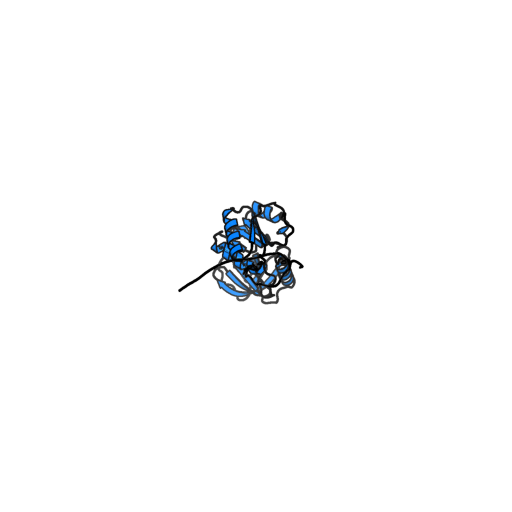3 C CA . ARG A 1 224 ? -7.799 -11.827 7.996 1.00 96.25 224 ARG A CA 1
ATOM 1684 C C . ARG A 1 224 ? -7.922 -10.344 7.640 1.00 96.25 224 ARG A C 1
ATOM 1686 O O . ARG A 1 224 ? -7.226 -9.520 8.230 1.00 96.25 224 ARG A O 1
ATOM 1693 N N . THR A 1 225 ? -8.760 -9.999 6.667 1.00 97.31 225 THR A N 1
ATOM 1694 C CA . THR A 1 225 ? -8.920 -8.626 6.190 1.00 97.31 225 THR A CA 1
ATOM 1695 C C . THR A 1 225 ? -10.092 -7.948 6.878 1.00 97.31 225 THR A C 1
ATOM 1697 O O . THR A 1 225 ? -11.178 -8.516 6.963 1.00 97.31 225 THR A O 1
ATOM 1700 N N . VAL A 1 226 ? -9.880 -6.717 7.338 1.00 97.94 226 VAL A N 1
ATOM 1701 C CA . VAL A 1 226 ? -10.873 -5.936 8.075 1.00 97.94 226 VAL A CA 1
ATOM 1702 C C . VAL A 1 226 ? -10.974 -4.533 7.490 1.00 97.94 226 VAL A C 1
ATOM 1704 O O . VAL A 1 226 ? -9.963 -3.857 7.286 1.00 97.94 226 VAL A O 1
ATOM 1707 N N . GLY A 1 227 ? -12.205 -4.080 7.260 1.00 97.94 227 GLY A N 1
ATOM 1708 C CA . GLY A 1 227 ? -12.510 -2.680 6.992 1.00 97.94 227 GLY A CA 1
ATOM 1709 C C . GLY A 1 227 ? -12.796 -1.925 8.282 1.00 97.94 227 GLY A C 1
ATOM 1710 O O . GLY A 1 227 ? -13.699 -2.297 9.030 1.00 97.94 227 GLY A O 1
ATOM 1711 N N . LEU A 1 228 ? -12.056 -0.848 8.521 1.00 98.00 228 LEU A N 1
ATOM 1712 C CA . LEU A 1 228 ? -12.160 -0.005 9.707 1.00 98.00 228 LEU A CA 1
ATOM 1713 C C . LEU A 1 228 ? -12.654 1.391 9.315 1.00 98.00 228 LEU A C 1
ATOM 1715 O O . LEU A 1 228 ? -12.119 2.001 8.389 1.00 98.00 228 LEU A O 1
ATOM 1719 N N . GLN A 1 229 ? -13.650 1.906 10.032 1.00 97.62 229 GLN A N 1
ATOM 1720 C CA . GLN A 1 229 ? -14.124 3.287 9.912 1.00 97.62 229 GLN A CA 1
ATOM 1721 C C . GLN A 1 229 ? -13.650 4.095 11.114 1.00 97.62 229 GLN A C 1
ATOM 1723 O O . GLN A 1 229 ? -13.838 3.661 12.250 1.00 97.62 229 GLN A O 1
ATOM 1728 N N . TYR A 1 230 ? -13.054 5.260 10.878 1.00 97.00 230 TYR A N 1
ATOM 1729 C CA . TYR A 1 230 ? -12.587 6.131 11.954 1.00 97.00 230 TYR A CA 1
ATOM 1730 C C . TYR A 1 230 ? -13.775 6.670 12.754 1.00 97.00 230 TYR A C 1
ATOM 1732 O O . TYR A 1 230 ? -14.806 7.021 12.182 1.00 97.00 230 TYR A O 1
ATOM 1740 N N . VAL A 1 231 ? -13.639 6.712 14.079 1.00 97.00 231 VAL A N 1
ATOM 1741 C CA . VAL A 1 231 ? -14.672 7.264 14.970 1.00 97.00 231 VAL A CA 1
ATOM 1742 C C . VAL A 1 231 ? -14.726 8.785 14.848 1.00 97.00 231 VAL A C 1
ATOM 1744 O O . VAL A 1 231 ? -15.806 9.368 14.810 1.00 97.00 231 VAL A O 1
ATOM 1747 N N . SER A 1 232 ? -13.558 9.421 14.805 1.00 93.81 232 SER A N 1
ATOM 1748 C CA . SER A 1 232 ? -13.397 10.860 14.626 1.00 93.81 232 SER A CA 1
ATOM 1749 C C . SER A 1 232 ? -12.902 11.183 13.217 1.00 93.81 232 SER A C 1
ATOM 1751 O O . SER A 1 232 ? -12.445 10.311 12.474 1.00 93.81 232 SER A O 1
ATOM 1753 N N . ALA A 1 233 ? -12.989 12.460 12.840 1.00 90.06 233 ALA A N 1
ATOM 1754 C CA . ALA A 1 233 ? -12.386 12.935 11.603 1.00 90.06 233 ALA A CA 1
ATOM 1755 C C . ALA A 1 233 ? -10.881 12.617 11.582 1.00 90.06 233 ALA A C 1
ATOM 1757 O O . ALA A 1 233 ? -10.201 12.742 12.603 1.00 90.06 233 ALA A O 1
ATOM 1758 N N . ALA A 1 234 ? -10.357 12.246 10.408 1.00 89.69 234 ALA A N 1
ATOM 1759 C CA . ALA A 1 234 ? -8.926 12.017 10.240 1.00 89.69 234 ALA A CA 1
ATOM 1760 C C . ALA A 1 234 ? -8.106 13.221 10.743 1.00 89.69 234 ALA A C 1
ATOM 1762 O O . ALA A 1 234 ? -8.480 14.369 10.469 1.00 89.69 234 ALA A O 1
ATOM 1763 N N . PRO A 1 235 ? -6.973 12.984 11.427 1.00 91.50 235 PRO A N 1
ATOM 1764 C CA . PRO A 1 235 ? -6.089 14.063 11.841 1.00 91.50 235 PRO A CA 1
ATOM 1765 C C . PRO A 1 235 ? -5.519 14.780 10.614 1.00 91.50 235 PRO A C 1
ATOM 1767 O O . PRO A 1 235 ? -5.292 14.164 9.569 1.00 91.50 235 PRO A O 1
ATOM 1770 N N . ASP A 1 236 ? -5.237 16.075 10.736 1.00 89.81 236 ASP A N 1
ATOM 1771 C CA . ASP A 1 236 ? -4.774 16.887 9.602 1.00 89.81 236 ASP A CA 1
ATOM 1772 C C . ASP A 1 236 ? -3.445 16.398 9.021 1.00 89.81 236 ASP A C 1
ATOM 1774 O O . ASP A 1 236 ? -3.235 16.487 7.813 1.00 89.81 236 ASP A O 1
ATOM 1778 N N . ALA A 1 237 ? -2.594 15.781 9.847 1.00 89.50 237 ALA A N 1
ATOM 1779 C CA . ALA A 1 237 ? -1.388 15.098 9.390 1.00 89.50 237 ALA A CA 1
ATOM 1780 C C . ALA A 1 237 ? -1.698 13.993 8.360 1.00 89.50 237 ALA A C 1
ATOM 1782 O O . ALA A 1 237 ? -1.033 13.919 7.328 1.00 89.50 237 ALA A O 1
ATOM 1783 N N . LEU A 1 238 ? -2.743 13.185 8.590 1.00 90.44 238 LEU A N 1
ATOM 1784 C CA . LEU A 1 238 ? -3.177 12.154 7.644 1.00 90.44 238 LEU A CA 1
ATOM 1785 C C . LEU A 1 238 ? -3.762 12.783 6.379 1.00 90.44 238 LEU A C 1
ATOM 1787 O O . LEU A 1 238 ? -3.396 12.382 5.280 1.00 90.44 238 LEU A O 1
ATOM 1791 N N . LYS A 1 239 ? -4.633 13.791 6.515 1.00 89.56 239 LYS A N 1
ATOM 1792 C CA . LYS A 1 239 ? -5.236 14.481 5.359 1.00 89.56 239 LYS A CA 1
ATOM 1793 C C . LYS A 1 239 ? -4.170 15.109 4.460 1.00 89.56 239 LYS A C 1
ATOM 1795 O O . LYS A 1 239 ? -4.226 14.976 3.238 1.00 89.56 239 LYS A O 1
ATOM 1800 N N . LYS A 1 240 ? -3.185 15.779 5.069 1.00 87.75 240 LYS A N 1
ATOM 1801 C CA . LYS A 1 240 ? -2.045 16.374 4.367 1.00 87.75 240 LYS A CA 1
ATOM 1802 C C . LYS A 1 240 ? -1.233 15.296 3.665 1.00 87.75 240 LYS A C 1
ATOM 1804 O O . LYS A 1 240 ? -0.950 15.452 2.484 1.00 87.75 240 LYS A O 1
ATOM 1809 N N . TRP A 1 241 ? -0.916 14.198 4.353 1.00 88.19 241 TRP A N 1
ATOM 1810 C CA . TRP A 1 241 ? -0.175 13.092 3.751 1.00 88.19 241 TRP A CA 1
ATOM 1811 C C . TRP A 1 241 ? -0.921 12.480 2.561 1.00 88.19 241 TRP A C 1
ATOM 1813 O O . TRP A 1 241 ? -0.327 12.358 1.497 1.00 88.19 241 TRP A O 1
ATOM 1823 N N . LEU A 1 242 ? -2.220 12.185 2.698 1.00 87.81 242 LEU A N 1
ATOM 1824 C CA . LEU A 1 242 ? -3.046 11.638 1.614 1.00 87.81 242 LEU A CA 1
ATOM 1825 C C . LEU A 1 242 ? -3.016 12.556 0.384 1.00 87.81 242 LEU A C 1
ATOM 1827 O O . LEU A 1 242 ? -2.730 12.101 -0.719 1.00 87.81 242 LEU A O 1
ATOM 1831 N N . ARG A 1 243 ? -3.224 13.863 0.583 1.00 84.69 243 ARG A N 1
ATOM 1832 C CA . ARG A 1 243 ? -3.172 14.858 -0.498 1.00 84.69 243 ARG A CA 1
ATOM 1833 C C . ARG A 1 243 ? -1.787 14.955 -1.140 1.00 84.69 243 ARG A C 1
ATOM 1835 O O . ARG A 1 243 ? -1.669 15.050 -2.355 1.00 84.69 243 ARG A O 1
ATOM 1842 N N . THR A 1 244 ? -0.727 14.987 -0.337 1.00 82.31 244 THR A N 1
ATOM 1843 C CA . THR A 1 244 ? 0.639 15.092 -0.861 1.00 82.31 244 THR A CA 1
ATOM 1844 C C . THR A 1 244 ? 1.021 13.841 -1.645 1.00 82.31 244 THR A C 1
ATOM 1846 O O . THR A 1 244 ? 1.612 13.956 -2.715 1.00 82.31 244 THR A O 1
ATOM 1849 N N . TYR A 1 245 ? 0.663 12.662 -1.144 1.00 81.69 245 TYR A N 1
ATOM 1850 C CA . TYR A 1 245 ? 0.961 11.394 -1.796 1.00 81.69 245 TYR A CA 1
ATOM 1851 C C . TYR A 1 245 ? 0.206 11.252 -3.125 1.00 81.69 245 TYR A C 1
ATOM 1853 O O . TYR A 1 245 ? 0.809 10.876 -4.125 1.00 81.69 245 TYR A O 1
ATOM 1861 N N . SER A 1 246 ? -1.077 11.636 -3.174 1.00 75.19 246 SER A N 1
ATOM 1862 C CA . SER A 1 246 ? -1.872 11.583 -4.409 1.00 75.19 246 SER A CA 1
ATOM 1863 C C . SER A 1 246 ? -1.328 12.495 -5.511 1.00 75.19 246 SER A C 1
ATOM 1865 O O . SER A 1 246 ? -1.312 12.116 -6.675 1.00 75.19 246 SER A O 1
ATOM 1867 N N . VAL A 1 247 ? -0.854 13.695 -5.157 1.00 67.00 247 VAL A N 1
ATOM 1868 C CA . VAL A 1 247 ? -0.306 14.653 -6.134 1.00 67.00 247 VAL A CA 1
ATOM 1869 C C . VAL A 1 247 ? 1.050 14.200 -6.679 1.00 67.00 247 VAL A C 1
ATOM 1871 O O . VAL A 1 247 ? 1.339 14.437 -7.845 1.00 67.00 247 VAL A O 1
ATOM 1874 N N . ARG A 1 248 ? 1.883 13.539 -5.866 1.00 69.44 248 ARG A N 1
ATOM 1875 C CA . ARG A 1 248 ? 3.243 13.124 -6.263 1.00 69.44 248 ARG A CA 1
ATOM 1876 C C . ARG A 1 248 ? 3.283 12.033 -7.331 1.00 69.44 248 ARG A C 1
ATOM 1878 O O . ARG A 1 248 ? 4.287 11.933 -8.024 1.00 69.44 248 ARG A O 1
ATOM 1885 N N . LEU A 1 249 ? 2.234 11.220 -7.434 1.00 67.69 249 LEU A N 1
ATOM 1886 C CA . LEU A 1 249 ? 2.140 10.131 -8.413 1.00 67.69 249 LEU A CA 1
ATOM 1887 C C . LEU A 1 249 ? 1.358 10.521 -9.673 1.00 67.69 249 LEU A C 1
ATOM 1889 O O . LEU A 1 249 ? 1.442 9.826 -10.686 1.00 67.69 249 LEU A O 1
ATOM 1893 N N . ALA A 1 250 ? 0.637 11.642 -9.631 1.00 59.59 250 ALA A N 1
ATOM 1894 C CA . ALA A 1 250 ? -0.092 12.157 -10.775 1.00 59.59 250 ALA A CA 1
ATOM 1895 C C . ALA A 1 250 ? 0.878 12.814 -11.772 1.00 59.59 250 ALA A C 1
ATOM 1897 O O . ALA A 1 250 ? 1.526 13.812 -11.466 1.00 59.59 250 ALA A O 1
ATOM 1898 N N . VAL A 1 251 ? 0.947 12.269 -12.985 1.00 57.72 251 VAL A N 1
ATOM 1899 C CA . VAL A 1 251 ? 1.766 12.807 -14.084 1.00 57.72 251 VAL A CA 1
ATOM 1900 C C . VAL A 1 251 ? 0.975 13.867 -14.865 1.00 57.72 251 VAL A C 1
ATOM 1902 O O . VAL A 1 251 ? -0.254 13.784 -14.968 1.00 57.72 251 VAL A O 1
ATOM 1905 N N . THR A 1 252 ? 1.639 14.899 -15.393 1.00 45.75 252 THR A N 1
ATOM 1906 C CA . THR A 1 252 ? 1.050 15.858 -16.341 1.00 45.75 252 THR A CA 1
ATOM 1907 C C . THR A 1 252 ? 1.175 15.333 -17.760 1.00 45.75 252 THR A C 1
ATOM 1909 O O . THR A 1 252 ? 2.286 15.110 -18.232 1.00 45.75 252 THR A O 1
ATOM 1912 N N . PRO A 1 253 ? 0.064 15.140 -18.492 1.00 43.69 253 PRO A N 1
ATOM 1913 C CA . PRO A 1 253 ? 0.176 14.987 -19.931 1.00 43.69 253 PRO A CA 1
ATOM 1914 C C . PRO A 1 253 ? 0.696 16.305 -20.515 1.00 43.69 253 PRO A C 1
ATOM 1916 O O . PRO A 1 253 ? 0.168 17.38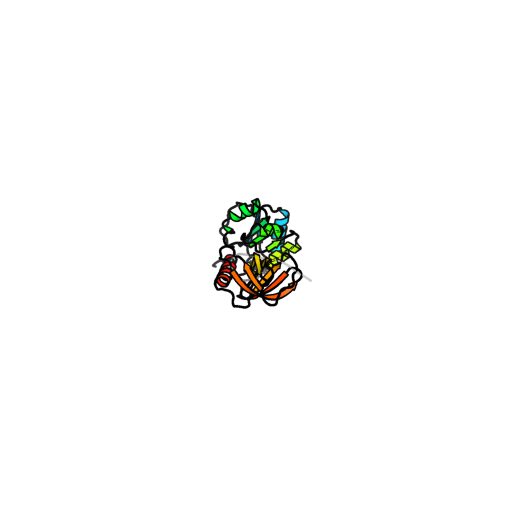2 -20.220 1.00 43.69 253 PRO A O 1
ATOM 1919 N N . VAL A 1 254 ? 1.744 16.215 -21.332 1.00 41.00 254 VAL A N 1
ATOM 1920 C CA . VAL A 1 254 ? 2.212 17.332 -22.151 1.00 41.00 254 VAL A CA 1
ATOM 1921 C C . VAL A 1 254 ? 1.155 17.566 -23.220 1.00 41.00 254 VAL A C 1
ATOM 1923 O O . VAL A 1 254 ? 1.037 16.777 -24.151 1.00 41.00 254 VAL A O 1
ATOM 1926 N N . ILE A 1 255 ? 0.397 18.655 -23.104 1.00 39.16 255 ILE A N 1
ATOM 1927 C CA . ILE A 1 255 ? -0.367 19.170 -24.239 1.00 39.16 255 ILE A CA 1
ATOM 1928 C C . ILE A 1 255 ? 0.672 19.828 -25.152 1.00 39.16 255 ILE A C 1
ATOM 1930 O O . ILE A 1 255 ? 1.267 20.826 -24.736 1.00 39.16 255 ILE A O 1
ATOM 1934 N N . PRO A 1 256 ? 0.953 19.305 -26.358 1.00 38.03 256 PRO A N 1
ATOM 1935 C CA . PRO A 1 256 ? 1.818 20.021 -27.278 1.00 38.03 256 PRO A CA 1
ATOM 1936 C C . PRO A 1 256 ? 1.142 21.357 -27.600 1.00 38.03 256 PRO A C 1
ATOM 1938 O O . PRO A 1 256 ? 0.032 21.388 -28.140 1.00 38.03 256 PRO A O 1
ATOM 1941 N N . HIS A 1 257 ? 1.786 22.463 -27.223 1.00 38.75 257 HIS A N 1
ATOM 1942 C CA . HIS A 1 257 ? 1.396 23.775 -27.719 1.00 38.75 257 HIS A CA 1
ATOM 1943 C C . HIS A 1 257 ? 1.492 23.735 -29.248 1.00 38.75 257 HIS A C 1
ATOM 1945 O O . HIS A 1 257 ? 2.514 23.319 -29.795 1.00 38.75 257 HIS A O 1
ATOM 1951 N N . ARG A 1 258 ? 0.370 24.063 -29.895 1.00 36.00 258 ARG A N 1
ATOM 1952 C CA . ARG A 1 258 ? 0.257 24.195 -31.349 1.00 36.00 258 ARG A CA 1
ATOM 1953 C C . ARG A 1 258 ? 1.160 25.300 -31.872 1.00 36.00 258 ARG A C 1
ATOM 1955 O O . ARG A 1 258 ? 1.274 26.325 -31.163 1.00 36.00 258 ARG A O 1
#

Solvent-accessible surface area (backbone atoms only — not comparable to full-atom values): 15046 Å² total; per-residue (Å²): 133,86,78,90,78,86,85,86,84,85,83,89,82,91,85,82,87,84,90,78,90,78,90,76,89,73,80,72,75,76,70,75,78,72,84,56,52,40,33,40,38,29,48,33,85,52,61,71,68,57,53,50,47,50,37,56,51,38,41,78,70,53,27,48,61,45,81,46,63,77,87,64,72,81,89,61,97,67,76,57,41,41,33,36,40,32,30,55,45,76,67,33,46,53,61,50,71,69,36,72,65,52,51,89,44,36,27,52,27,37,30,38,36,48,72,72,45,46,64,77,52,63,63,76,52,26,30,38,76,31,74,56,87,45,67,69,51,48,41,55,46,47,62,62,47,49,62,45,58,38,87,76,70,50,78,81,48,59,50,45,33,45,28,52,32,40,37,32,54,88,82,51,78,45,52,33,33,35,49,24,43,40,54,60,32,37,34,33,37,39,81,58,65,71,93,73,55,79,54,31,40,38,36,38,53,48,66,96,49,71,73,46,72,48,52,27,25,70,75,49,74,58,76,37,32,38,35,34,33,44,74,60,81,57,55,66,70,56,54,50,47,54,54,53,46,47,55,51,35,31,64,68,82,82,74,79,82,128

Secondary structure (DSSP, 8-state):
-----------------------------------PEEEEEEEES--HHHHHHHHHHHHTTTEEEEEE-TT------S--EEEEEEESSHHHHHHHHT-GGGGGG-EEEEEES-HHHHHHSTTS--SEEESS--HHHHHHHHHHHHHHHSS---TT--EE---EEEEE-SS-EEEEEEEEE-SSEEEEEESS-----S-EEEEEE-TTS-EEEEEEEEEEEETTEEEEEESSPPPHHHHHHHHHHHHHHPPPP-----

Sequence (258 aa):
MGTQSNGGSTAAGTSVQPTGRNDTHSSALIAEKKDHQQLKLVGIDIAADVLRIFASCFERRNILVMIERPGEEPQQNGEFVSACAVAINSNAVASFKSMPRFADGRGLTFGIGSEQQMLTFPNIGVNVLLDECTESNIHAAIDKTAPLLGRNMTPHDRIPIVTRMSLDTGTVSLNGLTLNLGHGGMAVRLRRATDLPRRVRITWSLQGANQISLEATPRWHSGRTVGLQYVSAAPDALKKWLRTYSVRLAVTPVIPHR

pLDDT: mean 80.17, std 22.06, range [26.25, 98.19]

Mean predicted aligned error: 10.93 Å

Nearest PDB structures (foldseek):
  5y4r-assembly1_D  TM=7.620E-01  e=3.891E-05  Pseudomonas aeruginosa PAO1
  4jeh-assembly1_A  TM=3.562E-01  e=5.586E-03  Rattus norvegicus
  4jeu-assembly1_A  TM=3.421E-01  e=1.386E-02  Rattus norvegicus
  1fb5-assembly1_A  TM=3.870E-01  e=2.115E-01  Ovis aries
  2qpv-assembly1_A  TM=3.110E-01  e=1.302E+00  Agrobacterium fabrum str. C58

Radius of gyration: 30.18 Å; Cα contacts (8 Å, |Δi|>4): 460; chains: 1; bounding box: 46×44×128 Å